Protein AF-A0A550GMW6-F1 (afdb_monomer_lite)

Structure (mmCIF, N/CA/C/O backbone):
data_AF-A0A550GMW6-F1
#
_entry.id   AF-A0A550GMW6-F1
#
loop_
_atom_s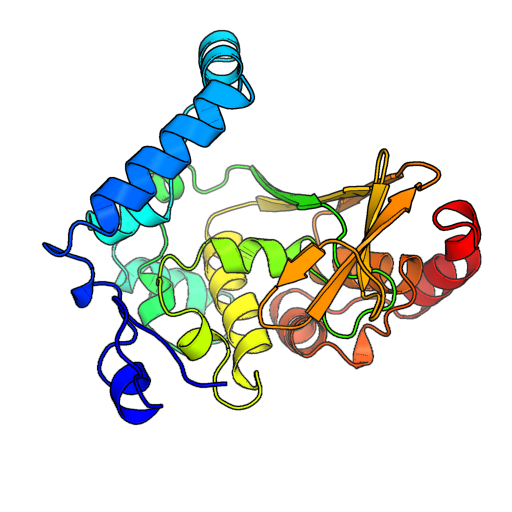ite.group_PDB
_atom_site.id
_atom_site.type_symbol
_atom_site.label_atom_id
_atom_site.label_alt_id
_atom_site.label_comp_id
_atom_site.label_asym_id
_atom_site.label_entity_id
_atom_site.label_seq_id
_atom_site.pdbx_PDB_ins_code
_atom_site.Cartn_x
_atom_site.Cartn_y
_atom_site.Cartn_z
_atom_site.occupancy
_atom_site.B_iso_or_equiv
_atom_site.auth_seq_id
_atom_site.auth_comp_id
_atom_site.auth_asym_id
_atom_site.auth_atom_id
_atom_site.pdbx_PDB_model_num
ATOM 1 N N . MET A 1 1 ? 17.578 16.381 5.958 1.00 51.06 1 MET A N 1
ATOM 2 C CA . MET A 1 1 ? 16.301 17.116 5.852 1.00 51.06 1 MET A CA 1
ATOM 3 C C . MET A 1 1 ? 15.676 17.116 7.238 1.00 51.06 1 MET A C 1
ATOM 5 O O . MET A 1 1 ? 15.667 16.054 7.843 1.00 51.06 1 MET A O 1
ATOM 9 N N . SER A 1 2 ? 15.279 18.266 7.789 1.00 58.34 2 SER A N 1
ATOM 10 C CA . SER A 1 2 ? 14.575 18.310 9.080 1.00 58.34 2 SER A CA 1
ATOM 11 C C . SER A 1 2 ? 13.132 17.843 8.890 1.00 58.34 2 SER A C 1
ATOM 13 O O . SER A 1 2 ? 12.496 18.225 7.907 1.00 58.34 2 SER A O 1
ATOM 15 N N . LEU A 1 3 ? 12.628 17.006 9.798 1.00 65.06 3 LEU A N 1
ATOM 16 C CA . LEU A 1 3 ? 11.207 16.662 9.848 1.00 65.06 3 LEU A CA 1
ATOM 17 C C . LEU A 1 3 ? 10.444 17.898 10.320 1.00 65.06 3 LEU A C 1
ATOM 19 O O . LEU A 1 3 ? 10.890 18.561 11.251 1.00 65.06 3 LEU A O 1
ATOM 23 N N . MET A 1 4 ? 9.337 18.228 9.662 1.00 69.31 4 MET A N 1
ATOM 24 C CA . MET A 1 4 ? 8.524 19.395 10.002 1.00 69.31 4 MET A CA 1
ATOM 25 C C . MET A 1 4 ? 7.124 18.930 10.389 1.00 69.31 4 MET A C 1
ATOM 27 O O . MET A 1 4 ? 6.504 18.191 9.625 1.00 69.31 4 MET A O 1
ATOM 31 N N . VAL A 1 5 ? 6.615 19.381 11.532 1.00 69.12 5 VAL A N 1
ATOM 32 C CA . VAL A 1 5 ? 5.235 19.138 11.978 1.00 69.12 5 VAL A CA 1
ATOM 33 C C . VAL A 1 5 ? 4.637 20.471 12.399 1.00 69.12 5 VAL A C 1
ATOM 35 O O . VAL A 1 5 ? 5.241 21.193 13.182 1.00 69.12 5 VAL A O 1
ATOM 38 N N . ALA A 1 6 ? 3.492 20.839 11.813 1.00 67.94 6 ALA A N 1
ATOM 39 C CA . ALA A 1 6 ? 2.829 22.129 12.046 1.00 67.94 6 ALA A CA 1
ATOM 40 C C . ALA A 1 6 ? 3.745 23.369 11.881 1.00 67.94 6 ALA A C 1
ATOM 42 O O . ALA A 1 6 ? 3.549 24.395 12.522 1.00 67.94 6 ALA A O 1
ATOM 43 N N . GLY A 1 7 ? 4.751 23.287 11.002 1.00 71.12 7 GLY A N 1
ATOM 44 C CA . GLY A 1 7 ? 5.708 24.376 10.765 1.00 71.12 7 GLY A CA 1
ATOM 45 C C . GLY A 1 7 ? 6.912 24.398 11.713 1.00 71.12 7 GLY A C 1
ATOM 46 O O . GLY A 1 7 ? 7.802 25.225 11.526 1.00 71.12 7 GLY A O 1
ATOM 47 N N . GLU A 1 8 ? 7.001 23.463 12.660 1.00 76.00 8 GLU A N 1
ATOM 48 C CA . GLU A 1 8 ? 8.126 23.331 13.586 1.00 76.00 8 GLU A CA 1
ATOM 49 C C . GLU A 1 8 ? 9.052 22.181 13.190 1.00 76.00 8 GLU A C 1
ATOM 51 O O . GLU A 1 8 ? 8.602 21.117 12.761 1.00 76.00 8 GLU A O 1
ATOM 56 N N . ALA A 1 9 ? 10.362 22.389 13.338 1.00 81.50 9 ALA A N 1
ATOM 57 C CA . ALA A 1 9 ? 11.346 21.338 13.116 1.00 81.50 9 ALA A CA 1
ATOM 58 C C . ALA A 1 9 ? 11.340 20.357 14.296 1.00 81.50 9 ALA A C 1
ATOM 60 O O . ALA A 1 9 ? 11.605 20.747 15.432 1.00 81.50 9 ALA A O 1
ATOM 61 N N . VAL A 1 10 ? 11.091 19.081 14.013 1.00 79.00 10 VAL A N 1
ATOM 62 C CA . VAL A 1 10 ? 11.088 17.994 14.997 1.00 79.00 10 VAL A CA 1
ATOM 63 C C . VAL A 1 10 ? 12.235 17.020 14.736 1.00 79.00 10 VAL A C 1
ATOM 65 O O . VAL A 1 10 ? 12.737 16.893 13.614 1.00 79.00 10 VAL A O 1
ATOM 68 N N . ASP A 1 11 ? 12.673 16.330 15.787 1.00 81.50 11 ASP A N 1
ATOM 69 C CA . ASP A 1 11 ? 13.697 15.293 15.703 1.00 81.50 11 ASP A CA 1
ATOM 70 C C . ASP A 1 11 ? 13.090 13.881 15.751 1.00 81.50 11 ASP A C 1
ATOM 72 O O . ASP A 1 11 ? 11.880 13.677 15.879 1.00 81.50 11 ASP A O 1
ATOM 76 N N . TRP A 1 12 ? 13.954 12.872 15.653 1.00 77.19 12 TRP A N 1
ATOM 77 C CA . TRP A 1 12 ? 13.519 11.480 15.685 1.00 77.19 12 TRP A CA 1
ATOM 78 C C . TRP A 1 12 ? 12.934 11.052 17.036 1.00 77.19 12 TRP A C 1
ATOM 80 O O . TRP A 1 12 ? 12.090 10.160 17.082 1.00 77.19 12 TRP A O 1
ATOM 90 N N . ARG A 1 13 ? 13.339 11.687 18.143 1.00 81.25 13 ARG A N 1
ATOM 91 C CA . ARG A 1 13 ? 12.778 11.389 19.469 1.00 81.25 13 ARG A CA 1
ATOM 92 C C . ARG A 1 13 ? 11.325 11.832 19.531 1.00 81.25 13 ARG A C 1
ATOM 94 O O . ARG A 1 13 ? 10.492 11.084 20.036 1.00 81.25 13 ARG A O 1
ATOM 101 N N . TRP A 1 14 ? 11.021 13.001 18.972 1.00 82.25 14 TRP A N 1
ATOM 102 C CA . TRP A 1 14 ? 9.655 13.493 18.863 1.00 82.25 14 TRP A CA 1
ATOM 103 C C . TRP A 1 14 ? 8.790 12.563 18.004 1.00 82.25 14 TRP A C 1
ATOM 105 O O . TRP A 1 14 ? 7.703 12.193 18.442 1.00 82.25 14 TRP A O 1
ATOM 115 N N . VAL A 1 15 ? 9.289 12.114 16.842 1.00 76.19 15 VAL A N 1
ATOM 116 C CA . VAL A 1 15 ? 8.564 11.164 15.970 1.00 76.19 15 VAL A CA 1
ATOM 117 C C . VAL A 1 15 ? 8.263 9.860 16.702 1.00 76.19 15 VAL A C 1
ATOM 119 O O . VAL A 1 15 ? 7.142 9.373 16.641 1.00 76.19 15 VAL A O 1
ATOM 122 N N . MET A 1 16 ? 9.230 9.307 17.436 1.00 76.12 16 MET A N 1
ATOM 123 C CA . MET A 1 16 ? 9.012 8.085 18.214 1.00 76.12 16 MET A CA 1
ATOM 124 C C . MET A 1 16 ? 7.939 8.274 19.296 1.00 76.12 16 MET A C 1
ATOM 126 O O . MET A 1 16 ? 7.109 7.386 19.492 1.00 76.12 16 MET A O 1
ATOM 130 N N . ALA A 1 17 ? 7.929 9.432 19.962 1.00 78.06 17 ALA A N 1
ATOM 131 C CA . ALA A 1 17 ? 6.972 9.750 21.018 1.00 78.06 17 ALA A CA 1
ATOM 132 C C . ALA A 1 17 ? 5.557 10.083 20.503 1.00 78.06 17 ALA A C 1
ATOM 134 O O . ALA A 1 17 ? 4.603 9.904 21.250 1.00 78.06 17 ALA A O 1
ATOM 135 N N . ASN A 1 18 ? 5.413 10.537 19.252 1.00 76.81 18 ASN A N 1
ATOM 136 C CA . ASN A 1 18 ? 4.156 11.078 18.711 1.00 76.81 18 ASN A CA 1
ATOM 137 C C . ASN A 1 18 ? 3.756 10.450 17.367 1.00 76.81 18 ASN A C 1
ATOM 139 O O . ASN A 1 18 ? 3.126 11.109 16.551 1.00 76.81 18 ASN A O 1
ATOM 143 N N . HIS A 1 19 ? 4.144 9.202 17.101 1.00 75.44 19 HIS A N 1
ATOM 144 C CA . HIS A 1 19 ? 3.968 8.569 15.787 1.00 75.44 19 HIS A CA 1
ATOM 145 C C . HIS A 1 19 ? 2.507 8.399 15.340 1.00 75.44 19 HIS A C 1
ATOM 147 O O . HIS A 1 19 ? 2.246 8.351 14.138 1.00 75.44 19 HIS A O 1
ATOM 153 N N . ARG A 1 20 ? 1.574 8.346 16.294 1.00 80.31 20 ARG A N 1
ATOM 154 C CA . ARG A 1 20 ? 0.131 8.222 16.052 1.00 80.31 20 ARG A CA 1
ATOM 155 C C . ARG A 1 20 ? -0.504 9.552 15.658 1.00 80.31 20 ARG A C 1
ATOM 157 O O . ARG A 1 20 ? 0.117 10.602 15.763 1.00 80.31 20 ARG A O 1
ATOM 164 N N . TRP A 1 21 ? -1.758 9.519 15.223 1.00 78.56 21 TRP A N 1
ATOM 165 C CA . TRP A 1 21 ? -2.506 10.703 14.784 1.00 78.56 21 TRP A CA 1
ATOM 166 C C . TRP A 1 21 ? -3.118 11.532 15.918 1.00 78.56 21 TRP A C 1
ATOM 168 O O . TRP A 1 21 ? -3.717 12.561 15.628 1.00 78.56 21 TRP A O 1
ATOM 178 N N . ASP A 1 22 ? -2.984 11.131 17.188 1.00 79.50 22 ASP A N 1
ATOM 179 C CA . ASP A 1 22 ? -3.648 11.806 18.319 1.00 79.50 22 ASP A CA 1
ATOM 180 C C . ASP A 1 22 ? -3.313 13.309 18.393 1.00 79.50 22 ASP A C 1
ATOM 182 O O . ASP A 1 22 ? -4.147 14.126 18.768 1.00 79.50 22 ASP A O 1
ATOM 186 N N . TRP A 1 23 ? -2.108 13.705 17.968 1.00 76.06 23 TRP A N 1
ATOM 187 C CA . TRP A 1 23 ? -1.706 15.114 17.909 1.00 76.06 23 TRP A CA 1
ATOM 188 C C . TRP A 1 23 ? -2.436 15.920 16.827 1.00 76.06 23 TRP A C 1
ATOM 190 O O . TRP A 1 23 ? -2.440 17.145 16.893 1.00 76.06 23 TRP A O 1
ATOM 200 N N . ALA A 1 24 ? -3.018 15.271 15.816 1.00 76.56 24 ALA A N 1
ATOM 201 C CA . ALA A 1 24 ? -3.775 15.939 14.762 1.00 76.56 24 ALA A CA 1
ATOM 202 C C . ALA A 1 24 ? -5.170 16.367 15.251 1.00 76.56 24 ALA A C 1
ATOM 204 O O . ALA A 1 24 ? -5.750 17.311 14.701 1.00 76.56 24 ALA A O 1
ATOM 205 N N . GLU A 1 25 ? -5.692 15.731 16.305 1.00 71.56 25 GLU A N 1
ATOM 206 C CA . GLU A 1 25 ? -6.971 16.089 16.912 1.00 71.56 25 GLU A CA 1
ATOM 207 C C . GLU A 1 25 ? -6.907 17.515 17.493 1.00 71.56 25 GLU A C 1
ATOM 209 O O . GLU A 1 25 ? -6.002 17.874 18.243 1.00 71.56 25 GLU A O 1
ATOM 214 N N . GLY A 1 26 ? -7.847 18.378 17.095 1.00 70.62 26 GLY A N 1
ATOM 215 C CA . GLY A 1 26 ? -7.918 19.766 17.574 1.00 70.62 26 GLY A CA 1
ATOM 216 C C . GLY A 1 26 ? -6.924 20.756 16.945 1.00 70.62 26 GLY A C 1
ATOM 217 O O . GLY A 1 26 ? -6.963 21.935 17.288 1.00 70.62 26 GLY A O 1
ATOM 218 N N . THR A 1 27 ? -6.076 20.331 16.000 1.00 76.31 27 THR A N 1
ATOM 219 C CA . THR A 1 27 ? -5.118 21.225 15.301 1.00 76.31 27 THR A CA 1
ATOM 220 C C . THR A 1 27 ? -5.635 21.781 13.971 1.00 76.31 27 THR A C 1
ATOM 222 O O . THR A 1 27 ? -4.952 22.569 13.320 1.00 76.31 27 THR A O 1
ATOM 225 N N . GLY A 1 28 ? -6.825 21.352 13.535 1.00 82.19 28 GLY A N 1
ATOM 226 C CA . GLY A 1 28 ? -7.388 21.669 12.217 1.00 82.19 28 GLY A CA 1
ATOM 227 C C . GLY A 1 28 ? -6.799 20.848 11.062 1.00 82.19 28 GLY A C 1
ATOM 228 O O . GLY A 1 28 ? -7.328 20.901 9.955 1.00 82.19 28 GLY A O 1
ATOM 229 N N . ALA A 1 29 ? -5.753 20.041 11.298 1.00 80.56 29 ALA A N 1
ATOM 230 C CA . ALA A 1 29 ? -5.155 19.201 10.255 1.00 80.56 29 ALA A CA 1
ATOM 231 C C . ALA A 1 29 ? -6.149 18.162 9.709 1.00 80.56 29 ALA A C 1
ATOM 233 O O . ALA A 1 29 ? -6.156 17.875 8.515 1.00 80.56 29 ALA A O 1
ATOM 234 N N . TRP A 1 30 ? -7.017 17.632 10.575 1.00 86.38 30 TRP A N 1
ATOM 235 C CA . TRP A 1 30 ? -8.065 16.697 10.172 1.00 86.38 30 TRP A CA 1
ATOM 236 C C . TRP A 1 30 ? -9.095 17.353 9.237 1.00 86.38 30 TRP A C 1
ATOM 238 O O . TRP A 1 30 ? -9.407 16.808 8.178 1.00 86.38 30 TRP A O 1
ATOM 248 N N . ASP A 1 31 ? -9.564 18.559 9.562 1.00 88.06 31 ASP A N 1
ATOM 249 C CA . ASP A 1 31 ? -10.505 19.291 8.704 1.00 88.06 31 ASP A CA 1
ATOM 250 C C . ASP A 1 31 ? -9.878 19.657 7.355 1.00 88.06 31 ASP A C 1
ATOM 252 O O . ASP A 1 31 ? -10.534 19.581 6.316 1.00 88.06 31 ASP A O 1
ATOM 256 N N . GLU A 1 32 ? -8.585 19.983 7.346 1.00 87.62 32 GLU A N 1
ATOM 257 C CA . GLU A 1 32 ? -7.836 20.220 6.115 1.00 87.62 32 GLU A CA 1
ATOM 258 C C . GLU A 1 32 ? -7.750 18.961 5.238 1.00 87.62 32 GLU A C 1
ATOM 260 O O . GLU A 1 32 ? -7.958 19.057 4.029 1.00 87.62 32 GLU A O 1
ATOM 265 N N . ILE A 1 33 ? -7.520 17.778 5.822 1.00 86.00 33 ILE A N 1
ATOM 266 C CA . ILE A 1 33 ? -7.537 16.502 5.085 1.00 86.00 33 ILE A CA 1
ATOM 267 C C . ILE A 1 33 ? -8.914 16.262 4.460 1.00 86.00 33 ILE A C 1
ATOM 269 O O . ILE A 1 33 ? -8.993 15.975 3.268 1.00 86.00 33 ILE A O 1
ATOM 273 N N . ARG A 1 34 ? -10.004 16.446 5.218 1.00 90.69 34 ARG A N 1
ATOM 274 C CA . ARG A 1 34 ? -11.377 16.295 4.697 1.00 90.69 34 ARG A CA 1
ATOM 275 C C . ARG A 1 34 ? -11.660 17.256 3.546 1.00 90.69 34 ARG A C 1
ATOM 277 O O . ARG A 1 34 ? -12.265 16.870 2.546 1.00 90.69 34 ARG A O 1
ATOM 284 N N . ARG A 1 35 ? -11.203 18.504 3.671 1.00 93.75 35 ARG A N 1
ATOM 285 C CA . ARG A 1 35 ? -11.354 19.532 2.636 1.00 93.75 35 ARG A CA 1
ATOM 286 C C . ARG A 1 35 ? -10.575 19.177 1.370 1.00 93.75 35 ARG A C 1
ATOM 288 O O . ARG A 1 35 ? -11.104 19.359 0.278 1.00 93.75 35 ARG A O 1
ATOM 295 N N . GLN A 1 36 ? -9.345 18.681 1.503 1.00 92.25 36 GLN A N 1
ATOM 296 C CA . GLN A 1 36 ? -8.532 18.236 0.367 1.00 92.25 36 GLN A CA 1
ATOM 297 C C . GLN A 1 36 ? -9.139 17.017 -0.329 1.00 92.25 36 GLN A C 1
ATOM 299 O O . GLN A 1 36 ? -9.163 16.986 -1.557 1.00 92.25 36 GLN A O 1
ATOM 304 N N . ASP A 1 37 ? -9.656 16.055 0.438 1.00 93.31 37 ASP A N 1
ATOM 305 C CA . ASP A 1 37 ? -10.300 14.856 -0.101 1.00 93.31 37 ASP A CA 1
ATOM 306 C C . ASP A 1 37 ? -11.574 15.220 -0.874 1.00 93.31 37 ASP A C 1
ATOM 308 O O . ASP A 1 37 ? -11.713 14.871 -2.044 1.00 93.31 37 ASP A O 1
ATOM 312 N N . SER A 1 38 ? -12.442 16.046 -0.275 1.00 95.19 38 SER A N 1
ATOM 313 C CA . SER A 1 38 ? -13.667 16.538 -0.928 1.00 95.19 38 SER A CA 1
ATOM 314 C C . SER A 1 38 ? -13.343 17.320 -2.201 1.00 95.19 38 SER A C 1
ATOM 316 O O . SER A 1 38 ? -13.887 17.034 -3.264 1.00 95.19 38 SER A O 1
ATOM 318 N N . TRP A 1 39 ? -12.381 18.249 -2.125 1.00 97.19 39 TRP A N 1
ATOM 319 C CA . TRP A 1 39 ? -11.927 19.009 -3.289 1.00 97.19 39 TRP A CA 1
ATOM 320 C C . TRP A 1 39 ? -11.425 18.096 -4.412 1.00 97.19 39 TRP A C 1
ATOM 322 O O . TRP A 1 39 ? -11.741 18.345 -5.575 1.00 97.19 39 TRP A O 1
ATOM 332 N N . PHE A 1 40 ? -10.650 17.056 -4.093 1.00 95.88 40 PHE A N 1
ATOM 333 C CA . PHE A 1 40 ? -10.141 16.117 -5.089 1.00 95.88 40 PHE A CA 1
ATOM 334 C C . PHE A 1 40 ? -11.286 15.336 -5.744 1.00 95.88 40 PHE A C 1
ATOM 336 O O . PHE A 1 40 ? -11.381 15.305 -6.971 1.00 95.88 40 PHE A O 1
ATOM 343 N N . LEU A 1 41 ? -12.179 14.746 -4.950 1.00 96.31 41 LEU A N 1
ATOM 344 C CA . LEU A 1 41 ? -13.291 13.952 -5.473 1.00 96.31 41 LEU A CA 1
ATOM 345 C C . LEU A 1 41 ? -14.221 14.784 -6.366 1.00 96.31 41 LEU A C 1
ATOM 347 O O . LEU A 1 41 ? -14.565 14.343 -7.462 1.00 96.31 41 LEU A O 1
ATOM 351 N N . GLU A 1 42 ? -14.550 16.007 -5.951 1.00 96.56 42 GLU A N 1
ATOM 352 C CA . GLU A 1 42 ? -15.387 16.931 -6.721 1.00 96.56 42 GLU A CA 1
ATOM 353 C C . GLU A 1 42 ? -14.684 17.415 -7.996 1.00 96.56 42 GLU A C 1
ATOM 355 O O . GLU A 1 42 ? -15.241 17.338 -9.089 1.00 96.56 42 GLU A O 1
ATOM 360 N N . THR A 1 43 ? -13.434 17.877 -7.890 1.00 97.75 43 THR A N 1
ATOM 361 C CA . THR A 1 43 ? -12.703 18.482 -9.021 1.00 97.75 43 THR A CA 1
ATOM 362 C C . THR A 1 43 ? -12.480 17.493 -10.162 1.00 97.75 43 THR A C 1
ATOM 364 O O . THR A 1 43 ? -12.477 17.888 -11.329 1.00 97.75 43 THR A O 1
ATOM 367 N N . TYR A 1 44 ? -12.276 16.215 -9.838 1.00 95.75 44 TYR A N 1
ATOM 368 C CA . TYR A 1 44 ? -12.015 15.168 -10.825 1.00 95.75 44 TYR A CA 1
ATOM 369 C C . TYR A 1 44 ? -13.262 14.339 -11.183 1.00 95.75 44 TYR A C 1
ATOM 371 O O . TYR A 1 44 ? -13.137 13.381 -11.945 1.00 95.75 44 TYR A O 1
ATOM 379 N N . GLY A 1 45 ? -14.451 14.715 -10.690 1.00 96.62 45 GLY A N 1
ATOM 380 C CA . GLY A 1 45 ? -15.731 14.091 -11.051 1.00 96.62 45 GLY A CA 1
ATOM 381 C C . GLY A 1 45 ? -15.980 12.714 -10.428 1.00 96.62 45 GLY A C 1
ATOM 382 O O . GLY A 1 45 ? -16.828 11.968 -10.910 1.00 96.62 45 GLY A O 1
ATOM 383 N N . PHE A 1 46 ? -15.247 12.349 -9.372 1.00 96.69 46 PHE A N 1
ATOM 384 C CA . PHE A 1 46 ? -15.469 11.086 -8.665 1.00 96.69 46 PHE A CA 1
ATOM 385 C C . PHE A 1 46 ? -16.786 11.089 -7.894 1.00 96.69 46 PHE A C 1
ATOM 387 O O . PHE A 1 46 ? -17.438 10.055 -7.847 1.00 96.69 46 PHE A O 1
ATOM 394 N N . THR A 1 47 ? -17.197 12.230 -7.331 1.00 95.81 47 THR A N 1
ATOM 395 C CA . THR A 1 47 ? -18.472 12.341 -6.605 1.00 95.81 47 THR A CA 1
ATOM 396 C C . THR A 1 47 ? -19.657 11.978 -7.502 1.00 95.81 47 THR A C 1
ATOM 398 O O . THR A 1 47 ? -20.436 11.098 -7.144 1.00 95.81 47 THR A O 1
ATOM 401 N N . ASP A 1 48 ? -19.731 12.574 -8.697 1.00 97.25 48 ASP A N 1
ATOM 402 C CA . ASP A 1 48 ? -20.791 12.295 -9.675 1.00 97.25 48 ASP A CA 1
ATOM 403 C C . ASP A 1 48 ? -20.760 10.826 -10.126 1.00 97.25 48 ASP A C 1
ATOM 405 O O . ASP A 1 48 ? -21.794 10.166 -10.198 1.00 97.25 48 ASP A O 1
ATOM 409 N N . LEU A 1 49 ? -19.559 10.289 -10.381 1.00 97.44 49 LEU A N 1
ATOM 410 C CA . LEU A 1 49 ? -19.374 8.894 -10.779 1.00 97.44 49 LEU A CA 1
ATOM 411 C C . LEU A 1 49 ? -19.833 7.919 -9.688 1.00 97.44 49 LEU A C 1
ATOM 413 O O . LEU A 1 49 ? -20.422 6.883 -9.992 1.00 97.44 49 LEU A O 1
ATOM 417 N N . PHE A 1 50 ? -19.530 8.217 -8.424 1.00 97.06 50 PHE A N 1
ATOM 418 C CA . PHE A 1 50 ? -19.929 7.373 -7.305 1.00 97.06 50 PHE A CA 1
ATOM 419 C C . PHE A 1 50 ? -21.442 7.394 -7.103 1.00 97.06 50 PHE A C 1
ATOM 421 O O . PHE A 1 50 ? -22.022 6.336 -6.877 1.00 97.06 50 PHE A O 1
ATOM 428 N N . GLU A 1 51 ? -22.087 8.554 -7.250 1.00 96.62 51 GLU A N 1
ATOM 429 C CA . GLU A 1 51 ? -23.548 8.661 -7.211 1.00 96.62 51 GLU A CA 1
ATOM 430 C C . GLU A 1 51 ? -24.202 7.894 -8.372 1.00 96.62 51 GLU A C 1
ATOM 432 O O . GLU A 1 51 ? -25.124 7.111 -8.149 1.00 96.62 51 GLU A O 1
ATOM 437 N N . GLU A 1 52 ? -23.696 8.052 -9.600 1.00 98.00 52 GLU A N 1
ATOM 438 C CA . GLU A 1 52 ? -24.218 7.364 -10.789 1.00 98.00 52 GLU A CA 1
ATOM 439 C C . GLU A 1 52 ? -24.127 5.834 -10.668 1.00 98.00 52 GLU A C 1
ATOM 441 O O . GLU A 1 52 ? -25.029 5.116 -11.107 1.00 98.00 52 GLU A O 1
ATOM 446 N N . LEU A 1 53 ? -23.038 5.332 -10.079 1.00 97.69 53 LEU A N 1
ATOM 447 C CA . LEU A 1 53 ? -22.740 3.902 -9.988 1.00 97.69 53 LEU A CA 1
ATOM 448 C C . LEU A 1 53 ? -23.121 3.263 -8.644 1.00 97.69 53 LEU A C 1
ATOM 450 O O . LEU A 1 53 ? -22.801 2.090 -8.444 1.00 97.69 53 LEU A O 1
ATOM 454 N N . ASP A 1 54 ? -23.787 3.998 -7.747 1.00 97.12 54 ASP A N 1
ATOM 455 C CA . ASP A 1 54 ? -24.137 3.547 -6.388 1.00 97.12 54 ASP A CA 1
ATOM 456 C C . ASP A 1 54 ? -22.912 3.005 -5.618 1.00 97.12 54 ASP A C 1
ATOM 458 O O . ASP A 1 54 ? -22.912 1.915 -5.041 1.00 97.12 54 ASP A O 1
ATOM 462 N N . VAL A 1 55 ? -21.808 3.758 -5.670 1.00 96.69 55 VAL A N 1
ATOM 463 C CA . VAL A 1 55 ? -20.538 3.420 -5.016 1.00 96.69 55 VAL A CA 1
ATOM 464 C C . VAL A 1 55 ? -20.433 4.138 -3.677 1.00 96.69 55 VAL A C 1
ATOM 466 O O . VAL A 1 55 ? -20.454 5.363 -3.591 1.00 96.69 55 VAL A O 1
ATOM 469 N N . GLU A 1 56 ? -20.216 3.363 -2.618 1.00 96.00 56 GLU A N 1
ATOM 470 C CA . GLU A 1 56 ? -19.860 3.893 -1.304 1.00 96.00 56 GLU A CA 1
ATOM 471 C C . GLU A 1 56 ? -18.358 4.216 -1.250 1.00 96.00 56 GLU A C 1
ATOM 473 O O . GLU A 1 56 ? -17.509 3.329 -1.384 1.00 96.00 56 GLU A O 1
ATOM 478 N N . TYR A 1 57 ? -18.019 5.487 -1.024 1.00 95.56 57 TYR A N 1
ATOM 479 C CA . TYR A 1 57 ? -16.642 5.912 -0.778 1.00 95.56 57 TYR A CA 1
ATOM 480 C C . TYR A 1 57 ? -16.292 5.806 0.710 1.00 95.56 57 TYR A C 1
ATOM 482 O O . TYR A 1 57 ? -16.984 6.359 1.563 1.00 95.56 57 TYR A O 1
ATOM 490 N N . ILE A 1 58 ? -15.181 5.131 1.018 1.00 95.50 58 ILE A N 1
ATOM 491 C CA . ILE A 1 58 ? -14.674 4.966 2.384 1.00 95.50 58 ILE A CA 1
ATOM 492 C C . ILE A 1 58 ? -13.253 5.519 2.453 1.00 95.50 58 ILE A C 1
ATOM 494 O O . ILE A 1 58 ? -12.330 4.975 1.844 1.00 95.50 58 ILE A O 1
ATOM 498 N N . ASN A 1 59 ? -13.062 6.558 3.262 1.00 95.06 59 ASN A N 1
ATOM 499 C CA . ASN A 1 59 ? -11.741 7.069 3.597 1.00 95.06 59 ASN A CA 1
ATOM 500 C C . ASN A 1 59 ? -11.215 6.352 4.855 1.00 95.06 59 ASN A C 1
ATOM 502 O O . ASN A 1 59 ? -11.706 6.568 5.962 1.00 95.06 59 ASN A O 1
ATOM 506 N N . VAL A 1 60 ? -10.205 5.491 4.696 1.00 95.69 60 VAL A N 1
ATOM 507 C CA . VAL A 1 60 ? -9.642 4.691 5.805 1.00 95.69 60 VAL A CA 1
ATOM 508 C C . VAL A 1 60 ? -9.075 5.568 6.924 1.00 95.69 60 VAL A C 1
ATOM 510 O O . VAL A 1 60 ? -9.240 5.237 8.096 1.00 95.69 60 VAL A O 1
ATOM 513 N N . THR A 1 61 ? -8.454 6.699 6.584 1.00 93.06 61 THR A N 1
ATOM 514 C CA . THR A 1 61 ? -7.939 7.657 7.570 1.00 93.06 61 THR A CA 1
ATOM 515 C C . THR A 1 61 ? -9.065 8.198 8.439 1.00 93.06 61 THR A C 1
ATOM 517 O O . THR A 1 61 ? -8.967 8.159 9.661 1.00 93.06 61 THR A O 1
ATOM 520 N N . GLU A 1 62 ? -10.168 8.622 7.823 1.00 92.75 62 GLU A N 1
ATOM 521 C CA . GLU A 1 62 ? -11.348 9.133 8.526 1.00 92.75 62 GLU A CA 1
ATOM 522 C C . GLU A 1 62 ? -11.975 8.085 9.457 1.00 92.75 62 GLU A C 1
ATOM 524 O O . GLU A 1 62 ? -12.304 8.393 10.607 1.00 92.75 62 GLU A O 1
ATOM 529 N N . GLU A 1 63 ? -12.115 6.844 8.984 1.00 95.88 63 GLU A N 1
ATOM 530 C CA . GLU A 1 63 ? -12.666 5.740 9.773 1.00 95.88 63 GLU A CA 1
ATOM 531 C C . GLU A 1 63 ? -11.791 5.419 10.989 1.00 95.88 63 GLU A C 1
ATOM 533 O O . GLU A 1 63 ? -12.295 5.309 12.111 1.00 95.88 63 GLU A O 1
ATOM 538 N N . VAL A 1 64 ? -10.474 5.318 10.792 1.00 94.44 64 VAL A N 1
ATOM 539 C CA . VAL A 1 64 ? -9.543 4.986 11.876 1.00 94.44 64 VAL A CA 1
ATOM 540 C C . VAL A 1 64 ? -9.427 6.129 12.878 1.00 94.44 64 VAL A C 1
ATOM 542 O O . VAL A 1 64 ? -9.525 5.891 14.084 1.00 94.44 64 VAL A O 1
ATOM 545 N N . TRP A 1 65 ? -9.298 7.374 12.415 1.00 92.38 65 TRP A N 1
ATOM 546 C CA . TRP A 1 65 ? -9.185 8.530 13.307 1.00 92.38 65 TRP A CA 1
ATOM 547 C C . TRP A 1 65 ? -10.469 8.749 14.113 1.00 92.38 65 TRP A C 1
ATOM 549 O O . TRP A 1 65 ? -10.414 9.122 15.285 1.00 92.38 65 TRP A O 1
ATOM 559 N N . SER A 1 66 ? -11.624 8.401 13.537 1.00 92.75 66 SER A N 1
ATOM 560 C CA . SER A 1 66 ? -12.918 8.389 14.226 1.00 92.75 66 SER A CA 1
ATOM 561 C C . SER A 1 66 ? -13.170 7.159 15.102 1.00 92.75 66 SER A C 1
ATOM 563 O O . SER A 1 66 ? -14.263 7.027 15.657 1.00 92.75 66 SER A O 1
ATOM 565 N N . LYS A 1 67 ? -12.202 6.243 15.230 1.00 94.50 67 LYS A N 1
ATOM 566 C CA . LYS A 1 67 ? -12.319 5.001 16.016 1.00 94.50 67 LYS A CA 1
ATOM 567 C C . LYS A 1 67 ? -13.457 4.084 15.533 1.0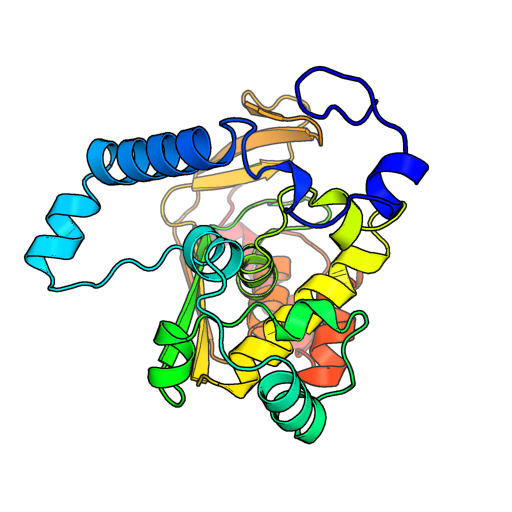0 94.50 67 LYS A C 1
ATOM 569 O O . LYS A 1 67 ? -14.009 3.313 16.316 1.00 94.50 67 LYS A O 1
ATOM 574 N N . ARG A 1 68 ? -13.809 4.150 14.243 1.00 97.44 68 ARG A N 1
ATOM 575 C CA . ARG A 1 68 ? -14.786 3.270 13.576 1.00 97.44 68 ARG A CA 1
ATOM 576 C C . ARG A 1 68 ? -14.086 2.052 12.972 1.00 97.44 68 ARG A C 1
ATOM 578 O O . ARG A 1 68 ? -14.115 1.811 11.766 1.00 97.44 68 ARG A O 1
ATOM 585 N N . THR A 1 69 ? -13.421 1.288 13.827 1.00 98.12 69 THR A N 1
ATOM 586 C CA . THR A 1 69 ? -12.582 0.156 13.424 1.00 98.12 69 THR A CA 1
ATOM 587 C C . THR A 1 69 ? -13.067 -1.151 14.033 1.00 98.12 69 THR A C 1
ATOM 589 O O . THR A 1 69 ? -13.723 -1.177 15.079 1.00 98.12 69 THR A O 1
ATOM 592 N N . ALA A 1 70 ? -12.747 -2.257 13.362 1.00 98.12 70 ALA A N 1
ATOM 593 C CA . ALA A 1 70 ? -12.942 -3.582 13.927 1.00 98.12 70 ALA A CA 1
ATOM 594 C C . ALA A 1 70 ? -12.092 -3.747 15.207 1.00 98.12 70 ALA A C 1
ATOM 596 O O . ALA A 1 70 ? -11.029 -3.128 15.313 1.00 98.12 70 ALA A O 1
ATOM 597 N N . PRO A 1 71 ? -12.514 -4.583 16.178 1.00 98.12 71 PRO A N 1
ATOM 598 C CA . PRO A 1 71 ? -11.758 -4.783 17.411 1.00 98.12 71 PRO A CA 1
ATOM 599 C C . PRO A 1 71 ? -10.323 -5.265 17.121 1.00 98.12 71 PRO A C 1
ATOM 601 O O . PRO A 1 71 ? -10.157 -6.360 16.574 1.00 98.12 71 PRO A O 1
ATOM 604 N N . PRO A 1 72 ? -9.269 -4.515 17.509 1.00 98.31 72 PRO A N 1
ATOM 605 C CA . PRO A 1 72 ? -7.895 -4.845 17.116 1.00 98.31 72 PRO A CA 1
ATOM 606 C C . PRO A 1 72 ? -7.435 -6.227 17.588 1.00 98.31 72 PRO A C 1
ATOM 608 O O . PRO A 1 72 ? -6.678 -6.902 16.899 1.00 98.31 72 PRO A O 1
ATOM 611 N N . GLN A 1 73 ? -7.922 -6.681 18.746 1.00 98.44 73 GLN A N 1
ATOM 612 C CA . GLN A 1 73 ? -7.576 -7.997 19.283 1.00 98.44 73 GLN A CA 1
ATOM 613 C C . GLN A 1 73 ? -8.149 -9.147 18.442 1.00 98.44 73 GLN A C 1
ATOM 615 O O . GLN A 1 73 ? -7.497 -10.185 18.293 1.00 98.44 73 GLN A O 1
ATOM 620 N N . ASP A 1 74 ? -9.336 -8.957 17.865 1.00 98.44 74 ASP A N 1
ATOM 621 C CA . ASP A 1 74 ? -9.955 -9.937 16.972 1.00 98.44 74 ASP A CA 1
ATOM 622 C C . ASP A 1 74 ? -9.205 -9.963 15.636 1.00 98.44 74 ASP A C 1
ATOM 624 O O . ASP A 1 74 ? -8.859 -11.038 15.141 1.00 98.44 74 ASP A O 1
ATOM 628 N N . VAL A 1 75 ? -8.868 -8.779 15.105 1.00 98.75 75 VAL A N 1
ATOM 629 C CA . VAL A 1 75 ? -8.059 -8.618 13.886 1.00 98.75 75 VAL A CA 1
ATOM 630 C C . VAL A 1 75 ? -6.692 -9.276 14.038 1.00 98.75 75 VAL A C 1
ATOM 632 O O . VAL A 1 75 ? -6.285 -10.044 13.165 1.00 98.75 75 VAL A O 1
ATOM 635 N N . LYS A 1 76 ? -6.012 -9.039 15.162 1.00 98.81 76 LYS A N 1
ATOM 636 C CA . LYS A 1 76 ? -4.740 -9.680 15.508 1.00 98.81 76 LYS A CA 1
ATOM 637 C C . LYS A 1 76 ? -4.870 -11.196 15.511 1.00 98.81 76 LYS A C 1
ATOM 639 O O . LYS A 1 76 ? -4.147 -11.878 14.792 1.00 98.81 76 LYS A O 1
ATOM 644 N N . THR A 1 77 ? -5.827 -11.712 16.279 1.00 98.69 77 THR A N 1
ATOM 645 C CA . THR A 1 77 ? -6.030 -13.157 16.448 1.00 98.69 77 THR A CA 1
ATOM 646 C C . THR A 1 77 ? -6.274 -13.851 15.110 1.00 98.69 77 THR A C 1
ATOM 648 O O . THR A 1 77 ? -5.686 -14.894 14.831 1.00 98.69 77 THR A O 1
ATOM 651 N N . GLU A 1 78 ? -7.122 -13.272 14.261 1.00 98.56 78 GLU A N 1
ATOM 652 C CA . GLU A 1 78 ? -7.477 -13.876 12.980 1.00 98.56 78 GLU A CA 1
ATOM 653 C C . GLU A 1 78 ? -6.369 -13.731 11.928 1.00 98.56 78 GLU A C 1
ATOM 655 O O . GLU A 1 78 ? -6.208 -14.635 11.106 1.00 98.56 78 GLU A O 1
ATOM 660 N N . THR A 1 79 ? -5.591 -12.643 11.964 1.00 98.75 79 THR A N 1
ATOM 661 C CA . THR A 1 79 ? -4.439 -12.425 11.071 1.00 98.75 79 THR A CA 1
ATOM 662 C C . THR A 1 79 ? -3.288 -13.370 11.417 1.00 98.75 79 THR A C 1
ATOM 664 O O . THR A 1 79 ? -2.773 -14.076 10.548 1.00 98.75 79 THR A O 1
ATOM 667 N N . GLU A 1 80 ? -2.928 -13.463 12.699 1.00 98.69 80 GLU A N 1
ATOM 668 C CA . GLU A 1 80 ? -1.819 -14.300 13.185 1.00 98.69 80 GLU A CA 1
ATOM 669 C C . GLU A 1 80 ? -2.122 -15.804 13.128 1.00 98.69 80 GLU A C 1
ATOM 671 O O . GLU A 1 80 ? -1.222 -16.635 13.219 1.00 98.69 80 GLU A O 1
ATOM 676 N N . ARG A 1 81 ? -3.387 -16.194 12.916 1.00 98.38 81 ARG A N 1
ATOM 677 C CA . ARG A 1 81 ? -3.741 -17.595 12.634 1.00 98.38 81 ARG A CA 1
ATOM 678 C C . ARG A 1 81 ? -3.205 -18.081 11.282 1.00 98.38 81 ARG A C 1
ATOM 680 O O . ARG A 1 81 ? -3.168 -19.285 11.037 1.00 98.38 81 ARG A O 1
ATOM 687 N N . ARG A 1 82 ? -2.878 -17.158 10.379 1.00 97.94 82 ARG A N 1
ATOM 688 C CA . ARG A 1 82 ? -2.572 -17.431 8.962 1.00 97.94 82 ARG A CA 1
ATOM 689 C C . ARG A 1 82 ? -1.168 -17.001 8.589 1.00 97.94 82 ARG A C 1
ATOM 691 O O . ARG A 1 82 ? -0.552 -17.639 7.746 1.00 97.94 82 ARG A O 1
ATOM 698 N N . TYR A 1 83 ? -0.716 -15.920 9.205 1.00 98.56 83 TYR A N 1
ATOM 699 C CA . TYR A 1 83 ? 0.534 -15.251 8.902 1.00 98.56 83 TYR A CA 1
ATOM 700 C C . TYR A 1 83 ? 1.356 -15.062 10.170 1.00 98.56 83 TYR A C 1
ATOM 702 O O . TYR A 1 83 ? 0.840 -15.189 11.284 1.00 98.56 83 TYR A O 1
ATOM 710 N N . SER A 1 84 ? 2.631 -14.717 10.017 1.00 98.38 84 SER A N 1
ATOM 711 C CA . SER A 1 84 ? 3.452 -14.348 11.167 1.00 98.38 84 SER A CA 1
ATOM 712 C C . SER A 1 84 ? 2.924 -13.083 11.874 1.00 98.38 84 SER A C 1
ATOM 714 O O . SER A 1 84 ? 2.297 -12.224 11.232 1.00 98.38 84 SER A O 1
ATOM 716 N N . PRO A 1 85 ? 3.199 -12.916 13.184 1.00 98.56 85 PRO A N 1
ATOM 717 C CA . PRO A 1 85 ? 2.902 -11.680 13.902 1.00 98.56 85 PRO A CA 1
ATOM 718 C C . PRO A 1 85 ? 3.443 -10.436 13.198 1.00 98.56 85 PRO A C 1
ATOM 720 O O . PRO A 1 85 ? 4.532 -10.448 12.621 1.00 98.56 85 PRO A O 1
ATOM 723 N N . ALA A 1 86 ? 2.673 -9.352 13.231 1.00 97.94 86 ALA A N 1
ATOM 724 C CA . ALA A 1 86 ? 3.118 -8.062 12.733 1.00 97.94 86 ALA A CA 1
ATOM 725 C C . ALA A 1 86 ? 4.270 -7.499 13.576 1.00 97.94 86 ALA A C 1
ATOM 727 O O . ALA A 1 86 ? 4.391 -7.763 14.772 1.00 97.94 86 ALA A O 1
ATOM 728 N N . SER A 1 87 ? 5.097 -6.662 12.955 1.00 94.94 87 SER A N 1
ATOM 729 C CA . SER A 1 87 ? 6.177 -5.944 13.640 1.00 94.94 87 SER A CA 1
ATOM 730 C C . SER A 1 87 ? 5.668 -4.891 14.634 1.00 94.94 87 SER A C 1
ATOM 732 O O . SER A 1 87 ? 6.409 -4.463 15.521 1.00 94.94 87 SER A O 1
ATOM 734 N N . SER A 1 88 ? 4.402 -4.482 14.504 1.00 94.00 88 SER A N 1
ATOM 735 C CA . SER A 1 88 ? 3.706 -3.576 15.414 1.00 94.00 88 SER A CA 1
ATOM 736 C C . SER A 1 88 ? 2.238 -3.967 15.563 1.00 94.00 88 SER A C 1
ATOM 738 O O . SER A 1 88 ? 1.537 -4.145 14.568 1.00 94.00 88 SER A O 1
ATOM 740 N N . ASP A 1 89 ? 1.763 -4.016 16.809 1.00 96.00 89 ASP A N 1
ATOM 741 C CA . ASP A 1 89 ? 0.360 -4.299 17.136 1.00 96.00 89 ASP A CA 1
ATOM 742 C C . ASP A 1 89 ? -0.611 -3.210 16.644 1.00 96.00 89 ASP A C 1
ATOM 744 O O . ASP A 1 89 ? -1.800 -3.484 16.477 1.00 96.00 89 ASP A O 1
ATOM 748 N N . ASP A 1 90 ? -0.123 -1.996 16.369 1.00 95.06 90 ASP A N 1
ATOM 749 C CA . ASP A 1 90 ? -0.954 -0.874 15.914 1.00 95.06 90 ASP A CA 1
ATOM 750 C C . ASP A 1 90 ? -1.634 -1.183 14.573 1.00 95.06 90 ASP A C 1
ATOM 752 O O . ASP A 1 90 ? -2.767 -0.759 14.343 1.00 95.06 90 ASP A O 1
ATOM 756 N N . ILE A 1 91 ? -0.995 -2.004 13.728 1.00 97.06 91 ILE A N 1
ATOM 757 C CA . ILE A 1 91 ? -1.507 -2.359 12.399 1.00 97.06 91 ILE A CA 1
ATOM 758 C C . ILE A 1 91 ? -2.880 -3.039 12.457 1.00 97.06 91 ILE A C 1
ATOM 760 O O . ILE A 1 91 ? -3.706 -2.875 11.559 1.00 97.06 91 ILE A O 1
ATOM 764 N N . TYR A 1 92 ? -3.150 -3.779 13.534 1.00 98.50 92 TYR A N 1
ATOM 765 C CA . TYR A 1 92 ? -4.407 -4.499 13.710 1.00 98.50 92 TYR A CA 1
ATOM 766 C C . TYR A 1 92 ? -5.583 -3.558 13.992 1.00 98.50 92 TYR A C 1
ATOM 768 O O . TYR A 1 92 ? -6.737 -3.959 13.865 1.00 98.50 92 TYR A O 1
ATOM 776 N N . GLY A 1 93 ? -5.310 -2.295 14.330 1.00 97.69 93 GLY A N 1
ATOM 777 C CA . GLY A 1 93 ? -6.318 -1.249 14.473 1.00 97.69 93 GLY A CA 1
ATOM 778 C C . GLY A 1 93 ? -6.720 -0.564 13.167 1.00 97.69 93 GLY A C 1
ATOM 779 O O . GLY A 1 93 ? -7.597 0.293 13.204 1.00 97.69 93 GLY A O 1
ATOM 780 N N . PHE A 1 94 ? -6.118 -0.908 12.022 1.00 97.94 94 PHE A N 1
ATOM 781 C CA . PHE A 1 94 ? -6.299 -0.177 10.754 1.00 97.94 94 PHE A CA 1
ATOM 782 C C . PHE A 1 94 ? -7.310 -0.801 9.789 1.00 97.94 94 PHE A C 1
ATOM 784 O O . PHE A 1 94 ? -7.310 -0.498 8.594 1.00 97.94 94 PHE A O 1
ATOM 791 N N . LEU A 1 95 ? -8.188 -1.669 10.296 1.00 98.50 95 LEU A N 1
ATOM 792 C CA . LEU A 1 95 ? -9.315 -2.201 9.540 1.00 98.50 95 LEU A CA 1
ATOM 793 C C . LEU A 1 95 ? -10.609 -1.472 9.942 1.00 98.50 95 LEU A C 1
ATOM 795 O O . LEU A 1 95 ? -11.123 -1.716 11.038 1.00 98.50 95 LEU A O 1
ATOM 799 N N . PRO A 1 96 ? -11.173 -0.608 9.078 1.00 98.62 96 PRO A N 1
ATOM 800 C CA . PRO A 1 96 ? -12.481 -0.004 9.305 1.00 98.62 96 PRO A CA 1
ATOM 801 C C . PRO A 1 96 ? -13.583 -1.042 9.531 1.00 98.62 96 PRO A C 1
ATOM 803 O O . PRO A 1 96 ? -13.616 -2.079 8.860 1.00 98.62 96 PRO A O 1
ATOM 806 N N . THR A 1 97 ? -14.539 -0.736 10.410 1.00 98.50 97 THR A N 1
ATOM 807 C CA . THR A 1 97 ? -15.695 -1.609 10.684 1.00 98.50 97 THR A CA 1
ATOM 808 C C . THR A 1 97 ? -16.472 -1.901 9.408 1.00 98.50 97 THR A C 1
ATOM 810 O O . THR A 1 97 ? -16.792 -3.056 9.131 1.00 98.50 97 THR A O 1
ATOM 813 N N . ARG A 1 98 ? -16.700 -0.869 8.585 1.00 98.06 98 ARG A N 1
ATOM 814 C CA . ARG A 1 98 ? -17.436 -0.998 7.326 1.00 98.06 98 ARG A CA 1
ATOM 815 C C . ARG A 1 98 ? -16.765 -1.964 6.348 1.00 98.06 98 ARG A C 1
ATOM 817 O O . ARG A 1 98 ? -17.436 -2.774 5.719 1.00 98.06 98 ARG A O 1
ATOM 824 N N . LEU A 1 99 ? -15.432 -1.946 6.271 1.00 98.06 99 LEU A N 1
ATOM 825 C CA . LEU A 1 99 ? -14.681 -2.901 5.454 1.00 98.06 99 LEU A CA 1
ATOM 826 C C . LEU A 1 99 ? -14.729 -4.312 6.058 1.00 98.06 99 LEU A C 1
ATOM 828 O O . LEU A 1 99 ? -14.940 -5.285 5.338 1.00 98.06 99 LEU A O 1
ATOM 832 N N . HIS A 1 100 ? -14.617 -4.446 7.379 1.00 98.31 100 HIS A N 1
ATOM 833 C CA . HIS A 1 100 ? -14.741 -5.739 8.059 1.00 98.31 100 HIS A CA 1
ATOM 834 C C . HIS A 1 100 ? -16.109 -6.426 7.829 1.00 98.31 100 HIS A C 1
ATOM 836 O O . HIS A 1 100 ? -16.197 -7.657 7.734 1.00 98.31 100 HIS A O 1
ATOM 842 N N . GLU A 1 101 ? -17.191 -5.658 7.688 1.00 98.12 101 GLU A N 1
ATOM 843 C CA . GLU A 1 101 ? -18.515 -6.182 7.317 1.00 98.12 101 GLU A CA 1
ATOM 844 C C . GLU A 1 101 ? -18.524 -6.838 5.930 1.00 98.12 101 GLU A C 1
ATOM 846 O O . GLU A 1 101 ? -19.233 -7.825 5.732 1.00 98.12 101 GLU A O 1
ATOM 851 N N . LEU A 1 102 ? -17.683 -6.356 5.010 1.00 97.88 102 LEU A N 1
ATOM 852 C CA . LEU A 1 102 ? -17.537 -6.853 3.639 1.00 97.88 102 LEU A CA 1
ATOM 853 C C . LEU A 1 102 ? -16.552 -8.026 3.510 1.00 97.88 102 LEU A C 1
ATOM 855 O O . LEU A 1 102 ? -16.233 -8.441 2.391 1.00 97.88 102 LEU A O 1
ATOM 859 N N . ARG A 1 103 ? -16.055 -8.577 4.624 1.00 98.12 103 ARG A N 1
ATOM 860 C CA . ARG A 1 103 ? -15.118 -9.712 4.616 1.00 98.12 103 ARG A CA 1
ATOM 861 C C . ARG A 1 103 ? -15.603 -10.864 3.725 1.00 98.12 103 ARG A C 1
ATOM 863 O O . ARG A 1 103 ? -16.780 -11.212 3.700 1.00 98.12 103 ARG A O 1
ATOM 870 N N . GLY A 1 104 ? -14.672 -11.480 3.007 1.00 97.75 104 GLY A N 1
ATOM 871 C CA . GLY A 1 104 ? -14.925 -12.504 1.992 1.00 97.75 104 GLY A CA 1
ATOM 872 C C . GLY A 1 104 ? -15.143 -11.947 0.583 1.00 97.75 104 GLY A C 1
ATOM 873 O O . GLY A 1 104 ? -15.042 -12.713 -0.378 1.00 97.75 104 GLY A O 1
ATOM 874 N N . SER A 1 105 ? -15.377 -10.638 0.446 1.00 98.25 105 SER A N 1
ATOM 875 C CA . SER A 1 105 ? -15.479 -9.962 -0.851 1.00 98.25 105 SER A CA 1
ATOM 876 C C . SER A 1 105 ? -14.127 -9.868 -1.562 1.00 98.25 105 SER A C 1
ATOM 878 O O . SER A 1 105 ? -13.060 -10.057 -0.965 1.00 98.25 105 SER A O 1
ATOM 880 N N . SER A 1 106 ? -14.177 -9.558 -2.857 1.00 98.25 106 SER A N 1
ATOM 881 C CA . SER A 1 106 ? -12.989 -9.186 -3.623 1.00 98.25 106 SER A CA 1
ATOM 882 C C . SER A 1 106 ? -12.496 -7.807 -3.193 1.00 98.25 106 SER A C 1
ATOM 884 O O . SER A 1 106 ? -13.286 -6.873 -3.086 1.00 98.25 106 SER A O 1
ATOM 886 N N . PHE A 1 107 ? -11.189 -7.676 -2.993 1.00 98.25 107 PHE A N 1
ATOM 887 C CA . PHE A 1 107 ? -10.523 -6.406 -2.725 1.00 98.25 107 PHE A CA 1
ATOM 888 C C . PHE A 1 107 ? -9.512 -6.146 -3.834 1.00 98.25 107 PHE A C 1
ATOM 890 O O . PHE A 1 107 ? -8.640 -6.977 -4.077 1.00 98.25 107 PHE A O 1
ATOM 897 N N . ILE A 1 108 ? -9.617 -5.006 -4.512 1.00 98.38 108 ILE A N 1
ATOM 898 C CA . ILE A 1 108 ? -8.710 -4.653 -5.606 1.00 98.38 108 ILE A CA 1
ATOM 899 C C . ILE A 1 108 ? -7.729 -3.595 -5.104 1.00 98.38 108 ILE A C 1
ATOM 901 O O . ILE A 1 108 ? -8.114 -2.455 -4.855 1.00 98.38 108 ILE A O 1
ATOM 905 N N . SER A 1 109 ? -6.449 -3.952 -4.999 1.00 98.19 109 SER A N 1
ATOM 906 C CA . SER A 1 109 ? -5.379 -2.966 -4.873 1.00 98.19 109 SER A CA 1
ATOM 907 C C . SER A 1 109 ? -5.108 -2.362 -6.247 1.00 98.19 109 SER A C 1
ATOM 909 O O . SER A 1 109 ? -4.329 -2.898 -7.040 1.00 98.19 109 SER A O 1
ATOM 911 N N . TYR A 1 110 ? -5.811 -1.271 -6.543 1.00 97.25 110 TYR A N 1
ATOM 912 C CA . TYR A 1 110 ? -5.656 -0.527 -7.786 1.00 97.25 110 TYR A CA 1
ATOM 913 C C . TYR A 1 110 ? -4.528 0.499 -7.657 1.00 97.25 110 TYR A C 1
ATOM 915 O O . TYR A 1 110 ? -4.619 1.450 -6.878 1.00 97.25 110 TYR A O 1
ATOM 923 N N . GLY A 1 111 ? -3.456 0.295 -8.419 1.00 93.81 111 GLY A N 1
ATOM 924 C CA . GLY A 1 111 ? -2.279 1.151 -8.442 1.00 93.81 111 GLY A CA 1
ATOM 925 C C . GLY A 1 111 ? -1.952 1.660 -9.842 1.00 93.81 111 GLY A C 1
ATOM 926 O O . GLY A 1 111 ? -2.297 1.061 -10.857 1.00 93.81 111 GLY A O 1
ATOM 927 N N . ARG A 1 112 ? -1.202 2.757 -9.886 1.00 94.56 112 ARG A N 1
ATOM 928 C CA . ARG A 1 112 ? -0.567 3.270 -11.102 1.00 94.56 112 ARG A CA 1
ATOM 929 C C . ARG A 1 112 ? 0.933 3.070 -10.998 1.00 94.56 112 ARG A C 1
ATOM 931 O O . ARG A 1 112 ? 1.493 3.340 -9.934 1.00 94.56 112 ARG A O 1
ATOM 938 N N . VAL A 1 113 ? 1.582 2.654 -12.083 1.00 94.62 113 VAL A N 1
ATOM 939 C CA . VAL A 1 113 ? 3.031 2.429 -12.104 1.00 94.62 113 VAL A CA 1
ATOM 940 C C . VAL A 1 113 ? 3.767 3.723 -11.770 1.00 94.62 113 VAL A C 1
ATOM 942 O O . VAL A 1 113 ? 3.700 4.724 -12.494 1.00 94.62 113 VAL A O 1
ATOM 945 N N . LYS A 1 114 ? 4.508 3.695 -10.660 1.00 92.44 114 LYS A N 1
ATOM 946 C CA . LYS A 1 114 ? 5.361 4.801 -10.220 1.00 92.44 114 LYS A CA 1
ATOM 947 C C . LYS A 1 114 ? 6.753 4.295 -9.875 1.00 92.44 114 LYS A C 1
ATOM 949 O O . LYS A 1 114 ? 6.891 3.363 -9.090 1.00 92.44 114 LYS A O 1
ATOM 954 N N . GLY A 1 115 ? 7.774 4.982 -10.376 1.00 89.50 115 GLY A N 1
ATOM 955 C CA . GLY A 1 115 ? 9.175 4.685 -10.083 1.00 89.50 115 GLY A CA 1
ATOM 956 C C . GLY A 1 115 ? 9.857 3.825 -11.142 1.00 89.50 115 GLY A C 1
ATOM 957 O O . GLY A 1 115 ? 10.672 2.982 -10.783 1.00 89.50 115 GLY A O 1
ATOM 958 N N . VAL A 1 116 ? 9.552 4.041 -12.426 1.00 90.88 116 VAL A N 1
ATOM 959 C CA . VAL A 1 116 ? 10.285 3.404 -13.535 1.00 90.88 116 VAL A CA 1
ATOM 960 C C . VAL A 1 116 ? 11.779 3.712 -13.404 1.00 90.88 116 VAL A C 1
ATOM 962 O O . VAL A 1 116 ? 12.149 4.876 -13.210 1.00 90.88 116 VAL A O 1
ATOM 965 N N . GLY A 1 117 ? 12.617 2.671 -13.449 1.00 85.69 117 GLY A N 1
ATOM 966 C CA . GLY A 1 117 ? 14.066 2.752 -13.224 1.00 85.69 117 GLY A CA 1
ATOM 967 C C . GLY A 1 117 ? 14.489 3.264 -11.838 1.00 85.69 117 GLY A C 1
ATOM 968 O O . GLY A 1 117 ? 15.636 3.668 -11.661 1.00 85.69 117 GLY A O 1
ATOM 969 N N . GLY A 1 118 ? 13.567 3.328 -10.872 1.00 86.06 118 GLY A N 1
ATOM 970 C CA . GLY A 1 118 ? 13.829 3.779 -9.506 1.00 86.06 118 GLY A CA 1
ATOM 971 C C . GLY A 1 118 ? 14.307 2.658 -8.578 1.00 86.06 118 GLY A C 1
ATOM 972 O O . GLY A 1 118 ? 14.418 1.507 -8.972 1.00 86.06 118 GLY A O 1
ATOM 973 N N . SER A 1 119 ? 14.561 2.990 -7.312 1.00 86.75 119 SER A N 1
ATOM 974 C CA . SER A 1 119 ? 15.015 2.023 -6.299 1.00 86.75 119 SER A CA 1
ATOM 975 C C . SER A 1 119 ? 13.892 1.394 -5.473 1.00 86.75 119 SER A C 1
ATOM 977 O O . SER A 1 119 ? 14.123 0.400 -4.801 1.00 86.75 119 SER A O 1
ATOM 979 N N . TYR A 1 120 ? 12.694 1.987 -5.468 1.00 89.50 120 TYR A N 1
ATOM 980 C CA . TYR A 1 120 ? 11.575 1.517 -4.646 1.00 89.50 120 TYR A CA 1
ATOM 981 C C . TYR A 1 120 ? 10.226 1.890 -5.295 1.00 89.50 120 TYR A C 1
ATOM 983 O O . TYR A 1 120 ? 9.587 2.882 -4.911 1.00 89.50 120 TYR A O 1
ATOM 991 N N . PRO A 1 121 ? 9.810 1.169 -6.354 1.00 92.88 121 PRO A N 1
ATOM 992 C CA . PRO A 1 121 ? 8.618 1.509 -7.121 1.00 92.88 121 PRO A CA 1
ATOM 993 C C . PRO A 1 121 ? 7.346 1.328 -6.286 1.00 92.88 121 PRO A C 1
ATOM 995 O O . PRO A 1 121 ? 7.300 0.523 -5.360 1.00 92.88 121 PRO A O 1
ATOM 998 N N . SER A 1 122 ? 6.300 2.095 -6.602 1.00 92.38 122 SER A N 1
ATOM 999 C CA . SER A 1 122 ? 4.967 1.907 -6.012 1.00 92.38 122 SER A CA 1
ATOM 1000 C C . SER A 1 122 ? 4.084 1.173 -7.008 1.00 92.38 122 SER A C 1
ATOM 1002 O O . SER A 1 122 ? 3.727 1.734 -8.044 1.00 92.38 122 SER A O 1
ATOM 1004 N N . LEU A 1 123 ? 3.799 -0.085 -6.680 1.00 96.25 123 LEU A N 1
ATOM 1005 C CA . LEU A 1 123 ? 3.037 -1.047 -7.474 1.00 96.25 123 LEU A CA 1
ATOM 1006 C C . LEU A 1 123 ? 1.845 -1.551 -6.639 1.00 96.25 123 LEU A C 1
ATOM 1008 O O . LEU A 1 123 ? 1.344 -0.798 -5.808 1.00 96.25 123 LEU A O 1
ATOM 1012 N N . THR A 1 124 ? 1.356 -2.773 -6.835 1.00 97.69 124 THR A N 1
ATOM 1013 C CA . THR A 1 124 ? 0.099 -3.245 -6.233 1.00 97.69 124 THR A CA 1
ATOM 1014 C C . THR A 1 124 ? 0.203 -3.559 -4.745 1.00 97.69 124 THR A C 1
ATOM 1016 O O . THR A 1 124 ? -0.652 -3.118 -3.976 1.00 97.69 124 THR A O 1
ATOM 1019 N N . MET A 1 125 ? 1.244 -4.257 -4.295 1.00 97.62 125 MET A N 1
ATOM 1020 C CA . MET A 1 125 ? 1.402 -4.600 -2.882 1.00 97.62 125 MET A CA 1
ATOM 1021 C C . MET A 1 125 ? 1.760 -3.359 -2.072 1.00 97.62 125 MET A C 1
ATOM 1023 O O . MET A 1 125 ? 1.117 -3.056 -1.068 1.00 97.62 125 MET A O 1
ATOM 1027 N N . LYS A 1 126 ? 2.723 -2.568 -2.562 1.00 95.88 126 LYS A N 1
ATOM 1028 C CA . LYS A 1 126 ? 3.103 -1.302 -1.921 1.00 95.88 126 LYS A CA 1
ATOM 1029 C C . LYS A 1 126 ? 1.946 -0.300 -1.855 1.00 95.88 126 LYS A C 1
ATOM 1031 O O . LYS A 1 126 ? 1.937 0.542 -0.963 1.00 95.88 126 LYS A O 1
ATOM 1036 N N . ASN A 1 127 ? 0.963 -0.371 -2.751 1.00 96.81 127 ASN A N 1
ATOM 1037 C CA . ASN A 1 127 ? -0.217 0.493 -2.690 1.00 96.81 127 ASN A CA 1
ATOM 1038 C C . ASN A 1 127 ? -1.044 0.271 -1.408 1.00 96.81 127 ASN A C 1
ATOM 1040 O O . ASN A 1 127 ? -1.572 1.237 -0.859 1.00 96.81 127 ASN A O 1
ATOM 1044 N N . LEU A 1 128 ? -1.056 -0.949 -0.851 1.00 97.56 128 LEU A N 1
ATOM 1045 C CA . LEU A 1 128 ? -1.713 -1.243 0.432 1.00 97.56 128 LEU A CA 1
ATOM 1046 C C . LEU A 1 128 ? -1.079 -0.496 1.612 1.00 97.56 128 LEU A C 1
ATOM 1048 O O . LEU A 1 128 ? -1.744 -0.258 2.614 1.00 97.56 128 LEU A O 1
ATOM 1052 N N . PHE A 1 129 ? 0.170 -0.035 1.484 1.00 96.50 129 PHE A N 1
ATOM 1053 C CA . PHE A 1 129 ? 0.804 0.841 2.472 1.00 96.50 129 PHE A CA 1
ATOM 1054 C C . PHE A 1 129 ? -0.002 2.126 2.709 1.00 96.50 129 PHE A C 1
ATOM 1056 O O . PHE A 1 129 ? 0.088 2.725 3.781 1.00 96.50 129 PHE A O 1
ATOM 1063 N N . GLY A 1 130 ? -0.791 2.572 1.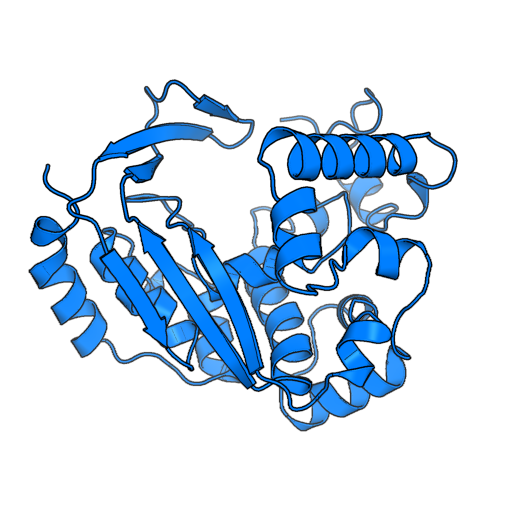725 1.00 95.12 130 GLY A N 1
ATOM 1064 C CA . GLY A 1 130 ? -1.701 3.711 1.857 1.00 95.12 130 GLY A CA 1
ATOM 1065 C C . GLY A 1 130 ? -2.832 3.498 2.869 1.00 95.12 130 GLY A C 1
ATOM 1066 O O . GLY A 1 130 ? -3.421 4.474 3.312 1.00 95.12 130 GLY A O 1
ATOM 1067 N N . LEU A 1 131 ? -3.093 2.255 3.285 1.00 97.12 131 LEU A N 1
ATOM 1068 C CA . LEU A 1 131 ? -4.123 1.903 4.271 1.00 97.12 131 LEU A CA 1
ATOM 1069 C C . LEU A 1 131 ? -3.645 2.075 5.721 1.00 97.12 131 LEU A C 1
ATOM 1071 O O . LEU A 1 131 ? -4.407 1.840 6.652 1.00 97.12 131 LEU A O 1
ATOM 1075 N N . ILE A 1 132 ? -2.392 2.495 5.915 1.00 96.56 132 ILE A N 1
ATOM 1076 C CA . ILE A 1 132 ? -1.869 2.946 7.205 1.00 96.56 132 ILE A CA 1
ATOM 1077 C C . ILE A 1 132 ? -2.210 4.439 7.356 1.00 96.56 132 ILE A C 1
ATOM 1079 O O . ILE A 1 132 ? -1.624 5.261 6.645 1.00 96.56 132 ILE A O 1
ATOM 1083 N N . PRO A 1 133 ? -3.129 4.811 8.258 1.00 93.69 133 PRO A N 1
ATOM 1084 C CA . PRO A 1 133 ? -3.710 6.153 8.311 1.00 93.69 133 PRO A CA 1
ATOM 1085 C C . PRO A 1 133 ? -2.847 7.159 9.081 1.00 93.69 133 PRO A C 1
ATOM 1087 O O . PRO A 1 133 ? -3.213 8.328 9.205 1.00 93.69 133 PRO A O 1
ATOM 1090 N N . ASP A 1 134 ? -1.714 6.719 9.630 1.00 90.50 134 ASP A N 1
ATOM 1091 C CA . ASP A 1 134 ? -0.845 7.580 10.417 1.00 90.50 134 ASP A CA 1
ATOM 1092 C C . ASP A 1 134 ? -0.231 8.687 9.546 1.00 90.50 134 ASP A C 1
ATOM 1094 O O . ASP A 1 134 ? 0.409 8.401 8.522 1.00 90.50 134 ASP A O 1
ATOM 1098 N N . PRO A 1 135 ? -0.337 9.958 9.973 1.00 81.56 135 PRO A N 1
ATOM 1099 C CA . PRO A 1 135 ? 0.187 11.085 9.207 1.00 81.56 135 PRO A CA 1
ATOM 1100 C C . PRO A 1 135 ? 1.724 11.088 9.170 1.00 81.56 135 PRO A C 1
ATOM 1102 O O . PRO A 1 135 ? 2.334 11.560 8.208 1.00 81.56 135 PRO A O 1
ATOM 1105 N N . LEU A 1 136 ? 2.382 10.522 10.188 1.00 84.94 136 LEU A N 1
ATOM 1106 C CA . LEU A 1 136 ? 3.841 10.448 10.289 1.00 84.94 136 LEU A CA 1
ATOM 1107 C C . LEU A 1 136 ? 4.389 9.176 9.641 1.00 84.94 136 LEU A C 1
ATOM 1109 O O . LEU A 1 136 ? 4.901 8.267 10.297 1.00 84.94 136 LEU A O 1
ATOM 1113 N N . ARG A 1 137 ? 4.358 9.157 8.307 1.00 85.94 137 ARG A N 1
ATOM 1114 C CA . ARG A 1 137 ? 4.845 8.036 7.484 1.00 85.94 137 ARG A CA 1
ATOM 1115 C C . ARG A 1 137 ? 6.273 7.611 7.817 1.00 85.94 137 ARG A C 1
ATOM 1117 O O . ARG A 1 137 ? 6.579 6.426 7.757 1.00 85.94 137 ARG A O 1
ATOM 1124 N N . SER A 1 138 ? 7.135 8.541 8.230 1.00 85.50 138 SER A N 1
ATOM 1125 C CA . SER A 1 138 ? 8.520 8.235 8.595 1.00 85.50 138 SER A CA 1
ATOM 1126 C C . SER A 1 138 ? 8.641 7.180 9.699 1.00 85.50 138 SER A C 1
ATOM 1128 O O . SER A 1 138 ? 9.584 6.398 9.666 1.00 85.50 138 SER A O 1
ATOM 1130 N N . TRP A 1 139 ? 7.695 7.085 10.638 1.00 90.12 139 TRP A N 1
ATOM 1131 C CA . TRP A 1 139 ? 7.738 6.030 11.657 1.00 90.12 139 TRP A CA 1
ATOM 1132 C C . TRP A 1 139 ? 7.598 4.626 11.045 1.00 90.12 139 TRP A C 1
ATOM 1134 O O . TRP A 1 139 ? 8.335 3.713 11.421 1.00 90.12 139 TRP A O 1
ATOM 1144 N N . TRP A 1 140 ? 6.709 4.477 10.058 1.00 92.88 140 TRP A N 1
ATOM 1145 C CA . TRP A 1 140 ? 6.464 3.220 9.337 1.00 92.88 140 TRP A CA 1
ATOM 1146 C C . TRP A 1 140 ? 7.594 2.877 8.367 1.00 92.88 140 TRP A C 1
ATOM 1148 O O . TRP A 1 140 ? 7.890 1.713 8.125 1.00 92.88 140 TRP A O 1
ATOM 1158 N N . HIS A 1 141 ? 8.285 3.891 7.856 1.00 92.06 141 HIS A N 1
ATOM 1159 C CA . HIS A 1 141 ? 9.536 3.696 7.131 1.00 92.06 141 HIS A CA 1
ATOM 1160 C C . HIS A 1 141 ? 10.666 3.241 8.069 1.00 92.06 141 HIS A C 1
ATOM 1162 O O . HIS A 1 141 ? 11.471 2.381 7.721 1.00 92.06 141 HIS A O 1
ATOM 1168 N N . GLY A 1 142 ? 10.718 3.790 9.284 1.00 90.56 142 GLY A N 1
ATOM 1169 C CA . GLY A 1 142 ? 11.827 3.595 10.209 1.00 90.56 142 GLY A CA 1
ATOM 1170 C C . GLY A 1 142 ? 13.116 4.299 9.751 1.00 90.56 142 GLY A C 1
ATOM 1171 O O . GLY A 1 142 ? 13.155 4.936 8.697 1.00 90.56 142 GLY A O 1
ATOM 1172 N N . PRO A 1 143 ? 14.192 4.221 10.554 1.00 85.81 143 PRO A N 1
ATOM 1173 C CA . PRO A 1 143 ? 15.488 4.780 10.176 1.00 85.81 143 PRO A CA 1
ATOM 1174 C C . PRO A 1 143 ? 16.018 4.124 8.897 1.00 85.81 143 PRO A C 1
ATOM 1176 O O . PRO A 1 143 ? 16.060 2.896 8.819 1.00 85.81 143 PRO A O 1
ATOM 1179 N N . ASP A 1 144 ? 16.441 4.940 7.930 1.00 84.81 144 ASP A N 1
ATOM 1180 C CA . ASP A 1 144 ? 16.947 4.501 6.619 1.00 84.81 144 ASP A CA 1
ATOM 1181 C C . ASP A 1 144 ? 15.988 3.546 5.876 1.00 84.81 144 ASP A C 1
ATOM 1183 O O . ASP A 1 144 ? 16.435 2.603 5.229 1.00 84.81 144 ASP A O 1
ATOM 1187 N N . ASP A 1 145 ? 14.673 3.747 6.025 1.00 89.75 145 ASP A N 1
ATOM 1188 C CA . ASP A 1 145 ? 13.607 2.926 5.426 1.00 89.75 145 ASP A CA 1
ATOM 1189 C C . ASP A 1 145 ? 13.614 1.434 5.835 1.00 89.75 145 ASP A C 1
ATOM 1191 O O . ASP A 1 145 ? 12.888 0.624 5.264 1.00 89.75 145 ASP A O 1
ATOM 1195 N N . LYS A 1 146 ? 14.366 1.048 6.878 1.00 92.12 146 LYS A N 1
ATOM 1196 C CA . LYS A 1 146 ? 14.545 -0.360 7.301 1.00 92.12 146 LYS A CA 1
ATOM 1197 C C . LYS A 1 146 ? 13.274 -1.081 7.767 1.00 92.12 146 LYS A C 1
ATOM 1199 O O . LYS A 1 146 ? 13.308 -2.293 7.955 1.00 92.12 146 LYS A O 1
ATOM 1204 N N . ARG A 1 147 ? 12.188 -0.354 8.036 1.00 94.56 147 ARG A N 1
ATOM 1205 C CA . ARG A 1 147 ? 10.878 -0.901 8.436 1.00 94.56 147 ARG A CA 1
ATOM 1206 C C . ARG A 1 147 ? 9.847 -0.809 7.309 1.00 94.56 147 ARG A C 1
ATOM 1208 O O . ARG A 1 147 ? 8.732 -1.303 7.458 1.00 94.56 147 ARG A O 1
ATOM 1215 N N . LEU A 1 148 ? 10.185 -0.181 6.184 1.00 95.31 148 LEU A N 1
ATOM 1216 C CA . LEU A 1 148 ? 9.225 0.052 5.113 1.00 95.31 148 LEU A CA 1
ATOM 1217 C C . LEU A 1 148 ? 8.665 -1.270 4.577 1.00 95.31 148 LEU A C 1
ATOM 1219 O O . LEU A 1 148 ? 7.443 -1.420 4.516 1.00 95.31 148 LEU A O 1
ATOM 1223 N N . GLY A 1 149 ? 9.525 -2.248 4.273 1.00 97.25 149 GLY A N 1
ATOM 1224 C CA . GLY A 1 149 ? 9.075 -3.539 3.765 1.00 97.25 149 GLY A CA 1
ATOM 1225 C C . GLY A 1 149 ? 8.202 -4.311 4.745 1.00 97.25 149 GLY A C 1
ATOM 1226 O O . GLY A 1 149 ? 7.137 -4.788 4.355 1.00 97.25 149 GLY A O 1
ATOM 1227 N N . SER A 1 150 ? 8.583 -4.372 6.026 1.00 97.94 150 SER A N 1
ATOM 1228 C CA . SER A 1 150 ? 7.764 -5.047 7.041 1.00 97.94 150 SER A CA 1
ATOM 1229 C C . SER A 1 150 ? 6.415 -4.355 7.226 1.00 97.94 150 SER A C 1
ATOM 1231 O O . SER A 1 150 ? 5.401 -5.030 7.310 1.00 97.94 150 SER A O 1
ATOM 1233 N N . SER A 1 151 ? 6.367 -3.021 7.193 1.00 98.12 151 SER A N 1
ATOM 1234 C CA . SER A 1 151 ? 5.110 -2.271 7.309 1.00 98.12 151 SER A CA 1
ATOM 1235 C C . SER A 1 151 ? 4.170 -2.498 6.121 1.00 98.12 151 SER A C 1
ATOM 1237 O O . SER A 1 151 ? 2.958 -2.589 6.309 1.00 98.12 151 SER A O 1
ATOM 1239 N N . ILE A 1 152 ? 4.712 -2.609 4.901 1.00 98.50 152 ILE A N 1
ATOM 1240 C CA . ILE A 1 152 ? 3.945 -2.965 3.694 1.00 98.50 152 ILE A CA 1
ATOM 1241 C C . ILE A 1 152 ? 3.356 -4.373 3.833 1.00 98.50 152 ILE A C 1
ATOM 1243 O O . ILE A 1 152 ? 2.175 -4.582 3.557 1.00 98.50 152 ILE A O 1
ATOM 1247 N N . VAL A 1 153 ? 4.167 -5.338 4.268 1.00 98.69 153 VAL A N 1
ATOM 1248 C CA . VAL A 1 153 ? 3.735 -6.730 4.449 1.00 98.69 153 VAL A CA 1
ATOM 1249 C C . VAL A 1 153 ? 2.718 -6.847 5.582 1.00 98.69 153 VAL A C 1
ATOM 1251 O O . VAL A 1 153 ? 1.704 -7.517 5.418 1.00 98.69 153 VAL A O 1
ATOM 1254 N N . ASP A 1 154 ? 2.926 -6.154 6.699 1.00 98.75 154 ASP A N 1
ATOM 1255 C CA . ASP A 1 154 ? 2.047 -6.202 7.867 1.00 98.75 154 ASP A CA 1
ATOM 1256 C C . ASP A 1 154 ? 0.634 -5.708 7.551 1.00 98.75 154 ASP A C 1
ATOM 1258 O O . ASP A 1 154 ? -0.339 -6.393 7.871 1.00 98.75 154 ASP A O 1
ATOM 1262 N N . ILE A 1 155 ? 0.494 -4.575 6.853 1.00 98.75 155 ILE A N 1
ATOM 1263 C CA . ILE A 1 155 ? -0.836 -4.112 6.435 1.00 98.75 155 ILE A CA 1
ATOM 1264 C C . ILE A 1 155 ? -1.449 -5.040 5.381 1.00 98.75 155 ILE A C 1
ATOM 1266 O O . ILE A 1 155 ? -2.652 -5.304 5.414 1.00 98.75 155 ILE A O 1
ATOM 1270 N N . ALA A 1 156 ? -0.636 -5.604 4.479 1.00 98.62 156 ALA A N 1
ATOM 1271 C CA . ALA A 1 156 ? -1.115 -6.580 3.507 1.00 98.62 156 ALA A CA 1
ATOM 1272 C C . ALA A 1 156 ? -1.670 -7.836 4.197 1.00 98.62 156 ALA A C 1
ATOM 1274 O O . ALA A 1 156 ? -2.741 -8.300 3.809 1.00 98.62 156 ALA A O 1
ATOM 1275 N N . LYS A 1 157 ? -1.024 -8.338 5.262 1.00 98.81 157 LYS A N 1
ATOM 1276 C CA . LYS A 1 157 ? -1.504 -9.489 6.051 1.00 98.81 157 LYS A CA 1
ATOM 1277 C C . LYS A 1 157 ? -2.908 -9.240 6.601 1.00 98.81 157 LYS A C 1
ATOM 1279 O O . LYS A 1 157 ? -3.767 -10.116 6.486 1.00 98.81 157 LYS A O 1
ATOM 1284 N N . VAL A 1 158 ? -3.177 -8.042 7.129 1.00 98.81 158 VAL A N 1
ATOM 1285 C CA . VAL A 1 158 ? -4.511 -7.664 7.632 1.00 98.81 158 VAL A CA 1
ATOM 1286 C C . VAL A 1 158 ? -5.554 -7.714 6.514 1.00 98.81 158 VAL A C 1
ATOM 1288 O O . VAL A 1 158 ? -6.593 -8.350 6.663 1.00 98.81 158 VAL A O 1
ATOM 1291 N N . TYR A 1 159 ? -5.300 -7.114 5.353 1.00 98.62 159 TYR A N 1
ATOM 1292 C CA . TYR A 1 159 ? -6.309 -7.091 4.285 1.00 98.62 159 TYR A CA 1
ATOM 1293 C C . TYR A 1 159 ? -6.463 -8.450 3.578 1.00 98.62 159 TYR A C 1
ATOM 1295 O O . TYR A 1 159 ? -7.587 -8.873 3.308 1.00 98.62 159 TYR A O 1
ATOM 1303 N N . HIS A 1 160 ? -5.384 -9.209 3.378 1.00 98.50 160 HIS A N 1
ATOM 1304 C CA . HIS A 1 160 ? -5.457 -10.597 2.895 1.00 98.50 160 HIS A CA 1
ATOM 1305 C C . HIS A 1 160 ? -6.177 -11.532 3.879 1.00 98.50 160 HIS A C 1
ATOM 1307 O O . HIS A 1 160 ? -6.735 -12.557 3.484 1.00 98.50 160 HIS A O 1
ATOM 1313 N N . THR A 1 161 ? -6.219 -11.170 5.163 1.00 98.69 161 THR A N 1
ATOM 1314 C CA . THR A 1 161 ? -6.995 -11.899 6.167 1.00 98.69 161 THR A CA 1
ATOM 1315 C C . THR A 1 161 ? -8.502 -11.754 5.903 1.00 98.69 161 THR A C 1
ATOM 1317 O O . THR A 1 161 ? -9.266 -12.720 5.955 1.00 98.69 161 THR A O 1
ATOM 1320 N N . TYR A 1 162 ? -8.986 -10.577 5.536 1.00 98.50 162 TYR A N 1
ATOM 1321 C CA . TYR A 1 162 ? -10.432 -10.377 5.405 1.00 98.50 162 TYR A CA 1
ATOM 1322 C C . TYR A 1 162 ? -10.951 -10.469 3.973 1.00 98.50 162 TYR A C 1
ATOM 1324 O O . TYR A 1 162 ? -12.150 -10.676 3.797 1.00 98.50 162 TYR A O 1
ATOM 1332 N N . PHE A 1 163 ? -10.092 -10.406 2.955 1.00 98.69 163 PHE A N 1
ATOM 1333 C CA . PHE A 1 163 ? -10.524 -10.295 1.562 1.00 98.69 163 PHE A CA 1
ATOM 1334 C C . PHE A 1 163 ? -9.819 -11.250 0.605 1.00 98.69 163 PHE A C 1
ATOM 1336 O O . PHE A 1 163 ? -8.708 -11.720 0.841 1.00 98.69 163 PHE A O 1
ATOM 1343 N N . ARG A 1 164 ? -10.459 -11.476 -0.548 1.00 98.06 164 ARG A N 1
ATOM 1344 C CA . ARG A 1 164 ? -9.798 -12.039 -1.730 1.00 98.06 164 ARG A CA 1
ATOM 1345 C C . ARG A 1 164 ? -9.112 -10.902 -2.474 1.00 98.06 164 ARG A C 1
ATOM 1347 O O . ARG A 1 164 ? -9.762 -10.175 -3.224 1.00 98.06 164 ARG A O 1
ATOM 1354 N N . VAL A 1 165 ? -7.827 -10.711 -2.206 1.00 98.31 165 VAL A N 1
ATOM 1355 C CA . VAL A 1 165 ? -7.074 -9.572 -2.734 1.00 98.31 165 VAL A CA 1
ATOM 1356 C C . VAL A 1 165 ? -6.604 -9.844 -4.166 1.00 98.31 165 VAL A C 1
ATOM 1358 O O . VAL A 1 165 ? -6.065 -10.906 -4.465 1.00 98.31 165 VAL A O 1
ATOM 1361 N N . TYR A 1 166 ? -6.799 -8.860 -5.039 1.00 98.50 166 TYR A N 1
ATOM 1362 C CA . TYR A 1 166 ? -6.299 -8.815 -6.408 1.00 98.50 166 TYR A CA 1
ATOM 1363 C C . TYR A 1 166 ? -5.533 -7.516 -6.620 1.00 98.50 166 TYR A C 1
ATOM 1365 O O . TYR A 1 166 ? -5.943 -6.455 -6.153 1.00 98.50 166 TYR A O 1
ATOM 1373 N N . GLY A 1 167 ? -4.428 -7.584 -7.346 1.00 98.44 167 GLY A N 1
ATOM 1374 C CA . GLY A 1 167 ? -3.689 -6.412 -7.779 1.00 98.44 167 GLY A CA 1
ATOM 1375 C C . GLY A 1 167 ? -4.125 -6.022 -9.176 1.00 98.44 167 GLY A C 1
ATOM 1376 O O . GLY A 1 167 ? -4.307 -6.889 -10.031 1.00 98.44 167 GLY A O 1
ATOM 1377 N N . VAL A 1 168 ? -4.266 -4.721 -9.404 1.00 98.31 168 VAL A N 1
ATOM 1378 C CA . VAL A 1 168 ? -4.369 -4.135 -10.740 1.00 98.31 168 VAL A CA 1
ATOM 1379 C C . VAL A 1 168 ? -3.379 -2.983 -10.795 1.00 98.31 168 VAL A C 1
ATOM 1381 O O . VAL A 1 168 ? -3.477 -2.056 -9.995 1.00 98.31 168 VAL A O 1
ATOM 1384 N N . CYS A 1 169 ? -2.416 -3.035 -11.715 1.00 97.38 169 CYS A N 1
ATOM 1385 C CA . CYS A 1 169 ? -1.469 -1.942 -11.927 1.00 97.38 169 CYS A CA 1
ATOM 1386 C C . CYS A 1 169 ? -1.474 -1.492 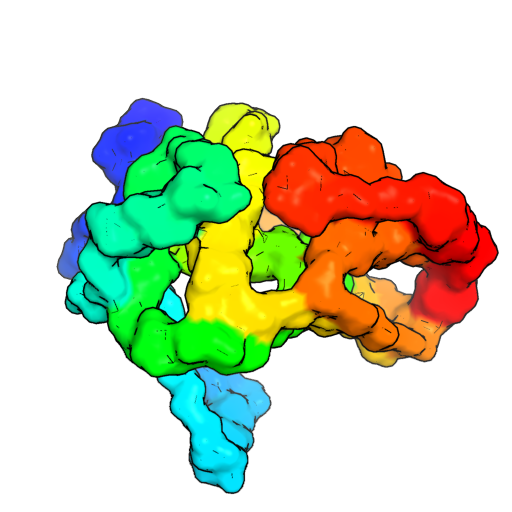-13.379 1.00 97.38 169 CYS A C 1
ATOM 1388 O O . CYS A 1 169 ? -1.319 -2.321 -14.282 1.00 97.38 169 CYS A O 1
ATOM 1390 N N . GLU A 1 170 ? -1.621 -0.189 -13.594 1.00 96.19 170 GLU A N 1
ATOM 1391 C CA . GLU A 1 170 ? -1.719 0.391 -14.930 1.00 96.19 170 GLU A CA 1
ATOM 1392 C C . GLU A 1 170 ? -0.621 1.410 -15.239 1.00 96.19 170 GLU A C 1
ATOM 1394 O O . GLU A 1 170 ? -0.116 2.118 -14.361 1.00 96.19 170 GLU A O 1
ATOM 1399 N N . ALA A 1 171 ? -0.274 1.471 -16.522 1.00 95.00 171 ALA A N 1
ATOM 1400 C CA . ALA A 1 171 ? 0.474 2.553 -17.142 1.00 95.00 171 ALA A CA 1
ATOM 1401 C C . ALA A 1 171 ? -0.084 2.783 -18.553 1.00 95.00 171 ALA A C 1
ATOM 1403 O O . ALA A 1 171 ? 0.590 2.512 -19.547 1.00 95.00 171 ALA A O 1
ATOM 1404 N N . LEU A 1 172 ? -1.348 3.202 -18.648 1.00 93.44 172 LEU A N 1
ATOM 1405 C CA . LEU A 1 172 ? -2.115 3.291 -19.897 1.00 93.44 172 LEU A CA 1
ATOM 1406 C C . LEU A 1 172 ? -1.647 4.404 -20.836 1.00 93.44 172 LEU A C 1
ATOM 1408 O O . LEU A 1 172 ? -1.704 4.241 -22.050 1.00 93.44 172 LEU A O 1
ATOM 1412 N N . ARG A 1 173 ? -1.240 5.547 -20.281 1.00 90.06 173 ARG A N 1
ATOM 1413 C CA . ARG A 1 173 ? -0.811 6.725 -21.059 1.00 90.06 173 ARG A CA 1
ATOM 1414 C C . ARG A 1 173 ? 0.615 7.129 -20.738 1.00 90.06 173 ARG A C 1
ATOM 1416 O O . ARG A 1 173 ? 1.410 7.426 -21.625 1.00 90.06 173 ARG A O 1
ATOM 1423 N N . ASP A 1 174 ? 0.908 7.160 -19.449 1.00 91.81 174 ASP A N 1
ATOM 1424 C CA . ASP A 1 174 ? 2.190 7.572 -18.919 1.00 91.81 174 ASP A CA 1
ATOM 1425 C C . ASP A 1 174 ? 2.476 6.863 -17.594 1.00 91.81 174 ASP A C 1
ATOM 1427 O O . ASP A 1 174 ? 1.561 6.383 -16.912 1.00 91.81 174 ASP A O 1
ATOM 1431 N N . ALA A 1 175 ? 3.761 6.813 -17.253 1.00 91.75 175 ALA A N 1
ATOM 1432 C CA . ALA A 1 175 ? 4.276 6.335 -15.982 1.00 91.75 175 ALA A CA 1
ATOM 1433 C C . ALA A 1 175 ? 5.203 7.377 -15.348 1.00 91.75 175 ALA A C 1
ATOM 1435 O O . ALA A 1 175 ? 5.841 8.182 -16.034 1.00 91.75 175 ALA A O 1
ATOM 1436 N N . VAL A 1 176 ? 5.310 7.330 -14.018 1.00 91.62 176 VAL A N 1
ATOM 1437 C CA . VAL A 1 176 ? 6.197 8.222 -13.264 1.00 91.62 176 VAL A CA 1
ATOM 1438 C C . VAL A 1 176 ? 7.612 7.646 -13.239 1.00 91.62 176 VAL A C 1
ATOM 1440 O O . VAL A 1 176 ? 7.832 6.547 -12.724 1.00 91.62 176 VAL A O 1
ATOM 1443 N N . VAL A 1 177 ? 8.580 8.412 -13.738 1.00 91.12 177 VAL A N 1
ATOM 1444 C CA . VAL A 1 177 ? 10.002 8.040 -13.812 1.00 91.12 177 VAL A CA 1
ATOM 1445 C C . VAL A 1 177 ? 10.800 8.848 -12.802 1.00 91.12 177 VAL A C 1
ATOM 1447 O O . VAL A 1 177 ? 10.578 10.054 -12.666 1.00 91.12 177 VAL A O 1
ATOM 1450 N N . ASN A 1 178 ? 11.748 8.206 -12.116 1.00 85.56 178 ASN A N 1
ATOM 1451 C CA . ASN A 1 178 ? 12.731 8.925 -11.308 1.00 85.56 178 ASN A CA 1
ATOM 1452 C C . ASN A 1 178 ? 13.742 9.610 -12.242 1.00 85.56 178 ASN A C 1
ATOM 1454 O O . ASN A 1 178 ? 14.462 8.943 -12.981 1.00 85.56 178 ASN A O 1
ATOM 1458 N N . ASP A 1 179 ? 13.773 10.941 -12.234 1.00 86.56 179 ASP A N 1
ATOM 1459 C CA . ASP A 1 179 ? 14.669 11.726 -13.081 1.00 86.56 179 ASP A CA 1
ATOM 1460 C C . ASP A 1 179 ? 15.218 12.921 -12.288 1.00 86.56 179 ASP A C 1
ATOM 1462 O O . ASP A 1 179 ? 14.448 13.815 -11.930 1.00 86.56 179 ASP A O 1
ATOM 1466 N N . PRO A 1 180 ? 16.542 13.021 -12.055 1.00 86.06 180 PRO A N 1
ATOM 1467 C CA . PRO A 1 180 ? 17.166 14.179 -11.403 1.00 86.06 1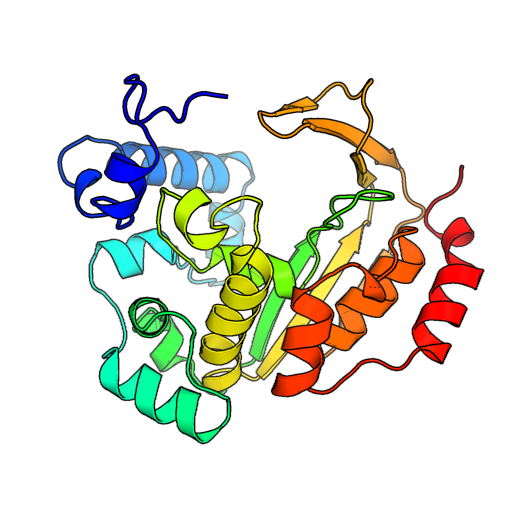80 PRO A CA 1
ATOM 1468 C C . PRO A 1 180 ? 16.893 15.531 -12.089 1.00 86.06 180 PRO A C 1
ATOM 1470 O O . PRO A 1 180 ? 17.076 16.596 -11.485 1.00 86.06 180 PRO A O 1
ATOM 1473 N N . ARG A 1 181 ? 16.461 15.510 -13.354 1.00 88.12 181 ARG A N 1
ATOM 1474 C CA . ARG A 1 181 ? 16.046 16.673 -14.150 1.00 88.12 181 ARG A CA 1
ATOM 1475 C C . ARG A 1 181 ? 14.525 16.812 -14.266 1.00 88.12 181 ARG A C 1
ATOM 1477 O O . ARG A 1 181 ? 14.066 17.702 -14.972 1.00 88.12 181 ARG A O 1
ATOM 1484 N N . GLY A 1 182 ? 13.762 15.971 -13.573 1.00 88.38 182 GLY A N 1
ATOM 1485 C CA . GLY A 1 182 ? 12.306 15.987 -13.565 1.00 88.38 182 GLY A CA 1
ATOM 1486 C C . GLY A 1 182 ? 11.716 17.318 -13.095 1.00 88.38 182 GLY A C 1
ATOM 1487 O O . GLY A 1 182 ? 12.268 18.003 -12.225 1.00 88.38 182 GLY A O 1
ATOM 1488 N N . GLU A 1 183 ? 10.583 17.673 -13.694 1.00 91.12 183 GLU A N 1
ATOM 1489 C CA . GLU A 1 183 ? 9.846 18.913 -13.436 1.00 91.12 183 GLU A CA 1
ATOM 1490 C C . GLU A 1 183 ? 9.101 18.886 -12.096 1.00 91.12 183 GLU A C 1
ATOM 1492 O O . GLU A 1 183 ? 9.000 19.911 -11.420 1.00 91.12 183 GLU A O 1
ATOM 1497 N N . VAL A 1 184 ? 8.661 17.702 -11.656 1.00 87.44 184 VAL A N 1
ATOM 1498 C CA . VAL A 1 184 ? 7.988 17.520 -10.370 1.00 87.44 184 VAL A CA 1
ATOM 1499 C C . VAL A 1 184 ? 9.038 17.275 -9.294 1.00 87.44 184 VAL A C 1
ATOM 1501 O O . VAL A 1 184 ? 9.702 16.238 -9.278 1.00 87.44 184 VAL A O 1
ATOM 1504 N N . LYS A 1 185 ? 9.192 18.230 -8.374 1.00 85.94 185 LYS A N 1
ATOM 1505 C CA . LYS A 1 185 ? 10.102 18.127 -7.228 1.00 85.94 185 LYS A CA 1
ATOM 1506 C C . LYS A 1 185 ? 9.321 17.794 -5.963 1.00 85.94 185 LYS A C 1
ATOM 1508 O O . LYS A 1 185 ? 8.413 18.527 -5.588 1.00 85.94 185 LYS A O 1
ATOM 1513 N N . VAL A 1 186 ? 9.744 16.747 -5.267 1.00 79.88 186 VAL A N 1
ATOM 1514 C CA . VAL A 1 186 ? 9.230 16.370 -3.942 1.00 79.88 186 VAL A CA 1
ATOM 1515 C C . VAL A 1 186 ? 10.405 16.170 -2.972 1.00 79.88 186 VAL A C 1
ATOM 1517 O O . VAL A 1 186 ? 11.554 16.104 -3.416 1.00 79.88 186 VAL A O 1
ATOM 1520 N N . PRO A 1 187 ? 10.170 16.094 -1.650 1.00 71.56 187 PRO A N 1
ATOM 1521 C CA . PRO A 1 187 ? 11.233 15.955 -0.648 1.00 71.56 187 PRO A CA 1
ATOM 1522 C C . PRO A 1 187 ? 12.264 14.845 -0.906 1.00 71.56 187 PRO A C 1
ATOM 1524 O O . PRO A 1 187 ? 13.437 15.015 -0.587 1.00 71.56 187 PRO A O 1
ATOM 1527 N N . TRP A 1 188 ? 11.840 13.731 -1.500 1.00 72.88 188 TRP A N 1
ATOM 1528 C CA . TRP A 1 188 ? 12.654 12.528 -1.703 1.00 72.88 188 TRP A CA 1
ATOM 1529 C C . TRP A 1 188 ? 13.136 12.333 -3.150 1.00 72.88 188 TRP A C 1
ATOM 1531 O O . TRP A 1 188 ? 13.709 11.294 -3.467 1.00 72.88 188 TRP A O 1
ATOM 1541 N N . GLY A 1 189 ? 12.924 13.299 -4.050 1.00 81.88 189 GLY A N 1
ATOM 1542 C CA . GLY A 1 189 ? 13.418 13.170 -5.419 1.00 81.88 189 GLY A CA 1
ATOM 1543 C C . GLY A 1 189 ? 12.775 14.102 -6.434 1.00 81.88 189 GLY A C 1
ATOM 1544 O O . GLY A 1 189 ? 12.040 15.039 -6.112 1.00 81.88 189 GLY A O 1
ATOM 1545 N N . ARG A 1 190 ? 13.084 13.831 -7.699 1.00 88.12 190 ARG A N 1
ATOM 1546 C CA . ARG A 1 190 ? 12.500 14.515 -8.846 1.00 88.12 190 ARG A CA 1
ATOM 1547 C C . ARG A 1 190 ? 11.940 13.500 -9.823 1.00 88.12 190 ARG A C 1
ATOM 1549 O O . ARG A 1 190 ? 12.494 12.415 -9.993 1.00 88.12 190 ARG A O 1
ATOM 1556 N N . TYR A 1 191 ? 10.832 13.876 -10.441 1.00 89.88 191 TYR A N 1
ATOM 1557 C CA . TYR A 1 191 ? 10.055 12.993 -11.286 1.00 89.88 191 TYR A CA 1
ATOM 1558 C C . TYR A 1 191 ? 9.642 13.685 -12.576 1.00 89.88 191 TYR A C 1
ATOM 1560 O O . TYR A 1 191 ? 9.429 14.900 -12.616 1.00 89.88 191 TYR A O 1
ATOM 1568 N N . ARG A 1 192 ? 9.508 12.883 -13.628 1.00 91.94 192 ARG A N 1
ATOM 1569 C CA . ARG A 1 192 ? 8.844 13.269 -14.873 1.00 91.94 192 ARG A CA 1
ATOM 1570 C C . ARG A 1 192 ? 7.866 12.186 -15.296 1.00 91.94 192 ARG A C 1
ATOM 1572 O O . ARG A 1 192 ? 7.989 11.035 -14.873 1.00 91.94 192 ARG A O 1
ATOM 1579 N N . LEU A 1 193 ? 6.934 12.559 -16.161 1.00 91.88 193 LEU A N 1
ATOM 1580 C CA . LEU A 1 193 ? 6.097 11.599 -16.863 1.00 91.88 193 LEU A CA 1
ATOM 1581 C C . LEU A 1 193 ? 6.839 11.090 -18.103 1.00 91.88 193 LEU A C 1
ATOM 1583 O O . LEU A 1 193 ? 7.485 11.857 -18.822 1.00 91.88 193 LEU A O 1
ATOM 1587 N N . GLN A 1 194 ? 6.758 9.788 -18.345 1.00 89.75 194 GLN A N 1
ATOM 1588 C CA . GLN A 1 194 ? 7.193 9.157 -19.587 1.00 89.75 194 GLN A CA 1
ATOM 1589 C C . GLN A 1 194 ? 5.983 8.507 -20.239 1.00 89.75 194 GLN A C 1
ATOM 1591 O O . GLN A 1 194 ? 5.281 7.735 -19.590 1.00 89.75 194 GLN A O 1
ATOM 1596 N N . ALA A 1 195 ? 5.763 8.814 -21.518 1.00 90.31 195 ALA A N 1
ATOM 1597 C CA . ALA A 1 195 ? 4.746 8.146 -22.315 1.00 90.31 195 ALA A CA 1
ATOM 1598 C C . ALA A 1 195 ? 5.047 6.644 -22.415 1.00 90.31 195 ALA A C 1
ATOM 1600 O O . ALA A 1 195 ? 6.205 6.240 -22.544 1.00 90.31 195 ALA A O 1
ATOM 1601 N N . THR A 1 196 ? 4.002 5.830 -22.370 1.00 89.81 196 THR A N 1
ATOM 1602 C CA . THR A 1 196 ? 4.088 4.371 -22.480 1.00 89.81 196 THR A CA 1
ATOM 1603 C C . THR A 1 196 ? 3.306 3.896 -23.700 1.00 89.81 196 THR A C 1
ATOM 1605 O O . THR A 1 196 ? 2.446 4.609 -24.217 1.00 89.81 196 THR A O 1
ATOM 1608 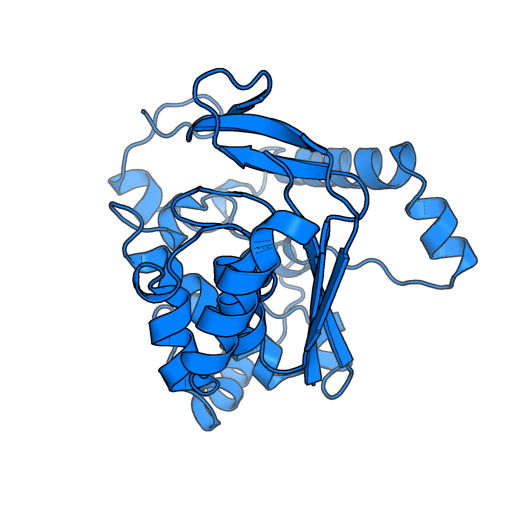N N . SER A 1 197 ? 3.555 2.662 -24.142 1.00 89.69 197 SER A N 1
ATOM 1609 C CA . SER A 1 197 ? 2.696 2.004 -25.144 1.00 89.69 197 SER A CA 1
ATOM 1610 C C . SER A 1 197 ? 1.330 1.580 -24.577 1.00 89.69 197 SER A C 1
ATOM 1612 O O . SER A 1 197 ? 0.501 1.055 -25.315 1.00 89.69 197 SER A O 1
ATOM 1614 N N . GLY A 1 198 ? 1.100 1.806 -23.278 1.00 91.25 198 GLY A N 1
ATOM 1615 C CA . GLY A 1 198 ? -0.118 1.449 -22.561 1.00 91.25 198 GLY A CA 1
ATOM 1616 C C . GLY A 1 198 ? -0.160 -0.014 -22.127 1.00 91.25 198 GLY A C 1
ATOM 1617 O O . GLY A 1 198 ? -0.153 -0.903 -22.969 1.00 91.25 198 GLY A O 1
ATOM 1618 N N . PHE A 1 199 ? -0.265 -0.290 -20.824 1.00 92.75 199 PHE A N 1
ATOM 1619 C CA . PHE A 1 199 ? -0.588 -1.638 -20.337 1.00 92.75 199 PHE A CA 1
ATOM 1620 C C . PHE A 1 199 ? -1.385 -1.630 -19.034 1.00 92.75 199 PHE A C 1
ATOM 1622 O O . PHE A 1 199 ? -1.391 -0.653 -18.281 1.00 92.75 199 PHE A O 1
ATOM 1629 N N . VAL A 1 200 ? -2.019 -2.773 -18.772 1.00 96.06 200 VAL A N 1
ATOM 1630 C CA . VAL A 1 200 ? -2.645 -3.127 -17.499 1.00 96.06 200 VAL A CA 1
ATOM 1631 C C . VAL A 1 200 ? -2.150 -4.511 -17.109 1.00 96.06 200 VAL A C 1
ATOM 1633 O O . VAL A 1 200 ? -2.124 -5.426 -17.928 1.00 96.06 200 VAL A O 1
ATOM 1636 N N . SER A 1 201 ? -1.762 -4.653 -15.852 1.00 95.62 201 SER A N 1
ATOM 1637 C CA . SER A 1 201 ? -1.358 -5.914 -15.241 1.00 95.62 201 SER A CA 1
ATOM 1638 C C . SER A 1 201 ? -2.345 -6.263 -14.132 1.00 95.62 201 SER A C 1
ATOM 1640 O O . SER A 1 201 ? -2.833 -5.370 -13.435 1.00 95.62 201 SER A O 1
ATOM 1642 N N . LEU A 1 202 ? -2.675 -7.546 -13.995 1.00 97.56 202 LEU A N 1
ATOM 1643 C CA . LEU A 1 202 ? -3.631 -8.017 -13.000 1.00 97.56 202 LEU A CA 1
ATOM 1644 C C . LEU A 1 202 ? -3.249 -9.400 -12.483 1.00 97.56 202 LEU A C 1
ATOM 1646 O O . LEU A 1 202 ? -2.760 -10.236 -13.242 1.00 97.56 202 LEU A O 1
ATOM 1650 N N . GLY A 1 203 ? -3.502 -9.662 -11.205 1.00 97.25 203 GLY A N 1
ATOM 1651 C CA . GLY A 1 203 ? -3.210 -10.968 -10.622 1.00 97.25 203 GLY A CA 1
ATOM 1652 C C . GLY A 1 203 ? -3.608 -11.094 -9.150 1.00 97.25 203 GLY A C 1
ATOM 1653 O O . GLY A 1 203 ? -3.686 -10.086 -8.449 1.00 97.25 203 GLY A O 1
ATOM 1654 N N . PRO A 1 204 ? -3.869 -12.320 -8.662 1.00 96.62 204 PRO A N 1
ATOM 1655 C CA . PRO A 1 204 ? -4.250 -12.566 -7.268 1.00 96.62 204 PRO A CA 1
ATOM 1656 C C . PRO A 1 204 ? -3.054 -12.626 -6.300 1.00 96.62 204 PRO A C 1
ATOM 1658 O O . PRO A 1 204 ? -3.232 -12.483 -5.096 1.00 96.62 204 PRO A O 1
ATOM 1661 N N . ASN A 1 205 ? -1.835 -12.854 -6.801 1.00 97.31 205 ASN A N 1
ATOM 1662 C CA . ASN A 1 205 ? -0.618 -12.847 -5.989 1.00 97.31 205 ASN A CA 1
ATOM 1663 C C . ASN A 1 205 ? 0.125 -11.523 -6.216 1.00 97.31 205 ASN A C 1
ATOM 1665 O O . ASN A 1 205 ? 0.742 -11.330 -7.266 1.00 97.31 205 ASN A O 1
ATOM 1669 N N . LEU A 1 206 ? 0.044 -10.613 -5.239 1.00 98.31 206 LEU A N 1
ATOM 1670 C CA . LEU A 1 206 ? 0.630 -9.274 -5.360 1.00 98.31 206 LEU A CA 1
ATOM 1671 C C . LEU A 1 206 ? 2.163 -9.295 -5.404 1.00 98.31 206 LEU A C 1
ATOM 1673 O O . LEU A 1 206 ? 2.751 -8.461 -6.080 1.00 98.31 206 LEU A O 1
ATOM 1677 N N . VAL A 1 207 ? 2.807 -10.259 -4.736 1.00 98.31 207 VAL A N 1
ATOM 1678 C CA . VAL A 1 207 ? 4.272 -10.418 -4.735 1.00 98.31 207 VAL A CA 1
ATOM 1679 C C . VAL A 1 207 ? 4.768 -10.756 -6.140 1.00 98.31 207 VAL A C 1
ATOM 1681 O O . VAL A 1 207 ? 5.668 -10.107 -6.667 1.00 98.31 207 VAL A O 1
ATOM 1684 N N . SER A 1 208 ? 4.136 -11.741 -6.779 1.00 98.19 208 SER A N 1
ATOM 1685 C CA . SER A 1 208 ? 4.446 -12.148 -8.151 1.00 98.19 208 SER A CA 1
ATOM 1686 C C . SER A 1 208 ? 4.136 -11.041 -9.150 1.00 98.19 208 SER A C 1
ATOM 1688 O O . SER A 1 208 ? 4.947 -10.765 -10.032 1.00 98.19 208 SER A O 1
ATOM 1690 N N . LEU A 1 209 ? 2.991 -10.373 -8.992 1.00 98.19 209 LEU A N 1
ATOM 1691 C CA . LEU A 1 209 ? 2.594 -9.270 -9.860 1.00 98.19 209 LEU A CA 1
ATOM 1692 C C . LEU A 1 209 ? 3.582 -8.099 -9.780 1.00 98.19 209 LEU A C 1
ATOM 1694 O O . LEU A 1 209 ? 4.030 -7.606 -10.815 1.00 98.19 209 LEU A O 1
ATOM 1698 N N . ASP A 1 210 ? 3.967 -7.689 -8.571 1.00 98.25 210 ASP A N 1
ATOM 1699 C CA . ASP A 1 210 ? 4.926 -6.604 -8.370 1.00 98.25 210 ASP A CA 1
ATOM 1700 C C . ASP A 1 210 ? 6.328 -6.990 -8.864 1.00 98.25 210 ASP A C 1
ATOM 1702 O O . ASP A 1 210 ? 7.000 -6.153 -9.465 1.00 98.25 210 ASP A O 1
ATOM 1706 N N . ALA A 1 211 ? 6.763 -8.244 -8.705 1.00 98.19 211 ALA A N 1
ATOM 1707 C CA . ALA A 1 211 ? 8.045 -8.715 -9.236 1.00 98.19 211 ALA A CA 1
ATOM 1708 C C . ALA A 1 211 ? 8.093 -8.693 -10.776 1.00 98.19 211 ALA A C 1
ATOM 1710 O O . ALA A 1 211 ? 9.069 -8.218 -11.362 1.00 98.19 211 ALA A O 1
ATOM 1711 N N . VAL A 1 212 ? 7.025 -9.142 -11.443 1.00 97.62 212 VAL A N 1
ATOM 1712 C CA . VAL A 1 212 ? 6.886 -9.061 -12.909 1.00 97.62 212 VAL A CA 1
ATOM 1713 C C . VAL A 1 212 ? 6.901 -7.608 -13.373 1.00 97.62 212 VAL A C 1
ATOM 1715 O O . VAL A 1 212 ? 7.625 -7.255 -14.305 1.00 97.62 212 VAL A O 1
ATOM 1718 N N . LEU A 1 213 ? 6.144 -6.745 -12.693 1.00 97.12 213 LEU A N 1
ATOM 1719 C CA . LEU A 1 213 ? 6.133 -5.313 -12.967 1.00 97.12 213 LEU A CA 1
ATOM 1720 C C . LEU A 1 213 ? 7.519 -4.695 -12.793 1.00 97.12 213 LEU A C 1
ATOM 1722 O O . LEU A 1 213 ? 7.920 -3.930 -13.663 1.00 97.12 213 LEU A O 1
ATOM 1726 N N . CYS A 1 214 ? 8.270 -5.058 -11.746 1.00 97.12 214 CYS A N 1
ATOM 1727 C CA . CYS A 1 214 ? 9.661 -4.637 -11.559 1.00 97.12 214 CYS A CA 1
ATOM 1728 C C . CYS A 1 214 ? 10.515 -4.988 -12.783 1.00 97.12 214 CYS A C 1
ATOM 1730 O O . CYS A 1 214 ? 11.196 -4.112 -13.318 1.00 97.12 214 CYS A O 1
ATOM 1732 N N . GLY A 1 215 ? 10.388 -6.216 -13.297 1.00 95.88 215 GLY A N 1
ATOM 1733 C CA . GLY A 1 215 ? 11.033 -6.632 -14.541 1.00 95.88 215 GLY A CA 1
ATOM 1734 C C . GLY A 1 215 ? 10.686 -5.732 -15.734 1.00 95.88 215 GLY A C 1
ATOM 1735 O O . GLY A 1 215 ? 11.586 -5.277 -16.440 1.00 95.88 215 GLY A O 1
ATOM 1736 N N . LEU A 1 216 ? 9.403 -5.394 -15.914 1.00 94.94 216 LEU A N 1
ATOM 1737 C CA . LEU A 1 216 ? 8.946 -4.496 -16.986 1.00 94.94 216 LEU A CA 1
ATOM 1738 C C . LEU A 1 216 ? 9.500 -3.071 -16.863 1.00 94.94 216 LEU A C 1
ATOM 1740 O O . LEU A 1 216 ? 9.734 -2.419 -17.877 1.00 94.94 216 LEU A O 1
ATOM 1744 N N . ILE A 1 217 ? 9.692 -2.572 -15.640 1.00 94.31 217 ILE A N 1
ATOM 1745 C CA . ILE A 1 217 ? 10.104 -1.181 -15.392 1.00 94.31 217 ILE A CA 1
ATOM 1746 C C . ILE A 1 217 ? 11.605 -1.022 -15.119 1.00 94.31 217 ILE A C 1
ATOM 1748 O O . ILE A 1 217 ? 12.044 0.068 -14.738 1.00 94.31 217 ILE A O 1
ATOM 1752 N N . GLY A 1 218 ? 12.389 -2.088 -15.303 1.00 93.31 218 GLY A N 1
ATOM 1753 C CA . GLY A 1 218 ? 13.840 -2.077 -15.115 1.00 93.31 218 GLY A CA 1
ATOM 1754 C C . GLY A 1 218 ? 14.276 -1.948 -13.655 1.00 93.31 218 GLY A C 1
ATOM 1755 O O . GLY A 1 218 ? 15.300 -1.326 -13.380 1.00 93.31 218 GLY A O 1
ATOM 1756 N N . VAL A 1 219 ? 13.492 -2.499 -12.728 1.00 94.94 219 VAL A N 1
ATOM 1757 C CA . VAL A 1 219 ? 13.816 -2.587 -11.301 1.00 94.94 219 VAL A CA 1
ATOM 1758 C C . VAL A 1 219 ? 14.129 -4.038 -10.953 1.00 94.94 219 VAL A C 1
ATOM 1760 O O . VAL A 1 219 ? 13.428 -4.950 -11.387 1.00 94.94 219 VAL A O 1
ATOM 1763 N N . ASP A 1 220 ? 15.180 -4.254 -10.168 1.00 95.31 220 ASP A N 1
ATOM 1764 C CA . ASP A 1 220 ? 15.532 -5.581 -9.668 1.00 95.31 220 ASP A CA 1
ATOM 1765 C C . ASP A 1 220 ? 14.677 -5.931 -8.433 1.00 95.31 220 ASP A C 1
ATOM 1767 O O . ASP A 1 220 ? 14.856 -5.306 -7.379 1.00 95.31 220 ASP A O 1
ATOM 1771 N N . PRO A 1 221 ? 13.756 -6.913 -8.517 1.00 96.56 221 PRO A N 1
ATOM 1772 C CA . PRO A 1 221 ? 12.912 -7.288 -7.387 1.00 96.56 221 PRO A CA 1
ATOM 1773 C C . PRO A 1 221 ? 13.690 -7.917 -6.221 1.00 96.56 221 PRO A C 1
ATOM 1775 O O . PRO A 1 221 ? 13.166 -7.961 -5.107 1.00 96.56 221 PRO A O 1
ATOM 1778 N N . GLU A 1 222 ? 14.928 -8.385 -6.418 1.00 95.56 222 GLU A N 1
ATOM 1779 C CA . GLU A 1 222 ? 15.764 -8.889 -5.318 1.00 95.56 222 GLU A CA 1
ATOM 1780 C C . GLU A 1 222 ? 16.223 -7.770 -4.376 1.00 95.56 222 GLU A C 1
ATOM 1782 O O . GLU A 1 222 ? 16.492 -8.013 -3.201 1.00 95.56 222 GLU A O 1
ATOM 1787 N N . THR A 1 223 ? 16.250 -6.527 -4.860 1.00 94.44 223 THR A N 1
ATOM 1788 C CA . THR A 1 223 ? 16.621 -5.356 -4.051 1.00 94.44 223 THR A CA 1
ATOM 1789 C C . THR A 1 223 ? 15.478 -4.826 -3.182 1.00 94.44 223 THR A C 1
ATOM 1791 O O . THR A 1 223 ? 15.699 -3.949 -2.346 1.00 94.44 223 THR A O 1
ATOM 1794 N N . LEU A 1 224 ? 14.259 -5.350 -3.361 1.00 96.19 224 LEU A N 1
ATOM 1795 C CA . LEU A 1 224 ? 13.055 -4.886 -2.679 1.00 96.19 224 LEU A CA 1
ATOM 1796 C C . LEU A 1 224 ? 12.717 -5.803 -1.502 1.00 96.19 224 LEU A C 1
ATOM 1798 O O . LEU A 1 224 ? 12.214 -6.914 -1.673 1.00 96.19 224 LEU A O 1
ATOM 1802 N N . ASP A 1 225 ? 12.950 -5.302 -0.294 1.00 95.81 225 ASP A N 1
ATOM 1803 C CA . ASP A 1 225 ? 12.709 -6.016 0.962 1.00 95.81 225 ASP A CA 1
ATOM 1804 C C . ASP A 1 225 ? 11.265 -6.525 1.107 1.00 95.81 225 ASP A C 1
ATOM 1806 O O . ASP A 1 225 ? 11.056 -7.666 1.517 1.00 95.81 225 ASP A O 1
ATOM 1810 N N . TYR A 1 226 ? 10.265 -5.734 0.704 1.00 97.50 226 TYR A N 1
ATOM 1811 C CA . TYR A 1 226 ? 8.855 -6.128 0.791 1.00 97.50 226 TYR A CA 1
ATOM 1812 C C . TYR A 1 226 ? 8.498 -7.317 -0.110 1.00 97.50 226 TYR A C 1
ATOM 1814 O O . TYR A 1 226 ? 7.566 -8.047 0.215 1.00 97.50 226 TYR A O 1
ATOM 1822 N N . LEU A 1 227 ? 9.221 -7.541 -1.215 1.00 98.12 227 LEU A N 1
ATOM 1823 C CA . LEU A 1 227 ? 9.002 -8.713 -2.070 1.00 98.12 227 LEU A CA 1
ATOM 1824 C C . LEU A 1 227 ? 9.597 -9.977 -1.455 1.00 98.12 227 LEU A C 1
ATOM 1826 O O . LEU A 1 227 ? 9.016 -11.048 -1.605 1.00 98.12 227 LEU A O 1
ATOM 1830 N N . GLN A 1 228 ? 10.719 -9.852 -0.743 1.00 97.56 228 GLN A N 1
ATOM 1831 C CA . GLN A 1 228 ? 11.324 -10.974 -0.023 1.00 97.56 228 GLN A CA 1
ATOM 1832 C C . GLN A 1 228 ? 10.445 -11.371 1.167 1.00 97.56 228 GLN A C 1
ATOM 1834 O O . GLN A 1 228 ? 9.968 -12.498 1.237 1.00 97.56 228 GLN A O 1
ATOM 1839 N N . LEU A 1 229 ? 10.125 -10.401 2.029 1.00 98.25 229 LEU A N 1
ATOM 1840 C CA . LEU A 1 229 ? 9.244 -10.597 3.183 1.00 98.25 229 LEU A CA 1
ATOM 1841 C C . LEU A 1 229 ? 7.836 -11.041 2.759 1.00 98.25 229 LEU A C 1
ATOM 1843 O O . LEU A 1 229 ? 7.234 -11.911 3.377 1.00 98.25 229 LEU A O 1
ATOM 1847 N N . GLY A 1 230 ? 7.302 -10.460 1.682 1.00 98.12 230 GLY A N 1
ATOM 1848 C CA . GLY A 1 230 ? 6.016 -10.862 1.126 1.00 98.12 230 GLY A CA 1
ATOM 1849 C C . GLY A 1 230 ? 6.044 -12.279 0.557 1.00 98.12 230 GLY A C 1
ATOM 1850 O O . GLY A 1 230 ? 5.053 -12.992 0.678 1.00 98.12 230 GLY A O 1
ATOM 1851 N N . GLY A 1 231 ? 7.163 -12.708 -0.030 1.00 98.12 231 GLY A N 1
ATOM 1852 C CA . GLY A 1 231 ? 7.344 -14.071 -0.523 1.00 98.12 231 GLY A CA 1
ATOM 1853 C C . GLY A 1 231 ? 7.239 -15.123 0.582 1.00 98.12 231 GLY A C 1
ATOM 1854 O O . GLY A 1 231 ? 6.624 -16.167 0.359 1.00 98.12 231 GLY A O 1
ATOM 1855 N N . ASP A 1 232 ? 7.757 -14.817 1.773 1.00 97.81 232 ASP A N 1
ATOM 1856 C CA . ASP A 1 232 ? 7.674 -15.695 2.947 1.00 97.81 232 ASP A CA 1
ATOM 1857 C C . ASP A 1 232 ? 6.229 -15.848 3.468 1.00 97.81 232 ASP A C 1
ATOM 1859 O O . ASP A 1 232 ? 5.850 -16.925 3.927 1.00 97.81 232 ASP A O 1
ATOM 1863 N N . GLU A 1 233 ? 5.399 -14.803 3.360 1.00 98.19 233 GLU A N 1
ATOM 1864 C CA . GLU A 1 233 ? 4.023 -14.789 3.893 1.00 98.19 233 GLU A CA 1
ATOM 1865 C C . GLU A 1 233 ? 2.947 -15.188 2.868 1.00 98.19 233 GLU A C 1
ATOM 1867 O O . GLU A 1 233 ? 1.959 -15.842 3.205 1.00 98.19 233 GLU A O 1
ATOM 1872 N N . PHE A 1 234 ? 3.105 -14.779 1.607 1.00 97.88 234 PHE A N 1
ATOM 1873 C CA . PHE A 1 234 ? 2.085 -14.901 0.554 1.00 97.88 234 PHE A CA 1
ATOM 1874 C C . PHE A 1 234 ? 2.491 -15.839 -0.589 1.00 97.88 234 PHE A C 1
ATOM 1876 O O . PHE A 1 234 ? 1.696 -16.079 -1.503 1.00 97.88 234 PHE A O 1
ATOM 1883 N N . GLY A 1 235 ? 3.709 -16.381 -0.539 1.00 97.44 235 GLY A N 1
ATOM 1884 C CA . GLY A 1 235 ? 4.301 -17.204 -1.586 1.00 97.44 235 GLY A CA 1
ATOM 1885 C C . GLY A 1 235 ? 5.220 -16.402 -2.507 1.00 97.44 235 GLY A C 1
ATOM 1886 O O . GLY A 1 235 ? 4.879 -15.311 -2.970 1.00 97.44 235 GLY A O 1
ATOM 1887 N N . ALA A 1 236 ? 6.393 -16.975 -2.777 1.00 96.81 236 ALA A N 1
ATOM 1888 C CA . ALA A 1 236 ? 7.436 -16.378 -3.601 1.00 96.81 236 ALA A CA 1
ATOM 1889 C C . ALA A 1 236 ? 7.045 -16.272 -5.085 1.00 96.81 236 ALA A C 1
ATOM 1891 O O . ALA A 1 236 ? 6.201 -17.016 -5.585 1.00 96.81 236 ALA A O 1
ATOM 1892 N N . TYR A 1 237 ? 7.708 -15.358 -5.791 1.00 97.44 237 TYR A N 1
ATOM 1893 C CA . TYR A 1 237 ? 7.589 -15.203 -7.237 1.00 97.44 237 TYR A CA 1
ATOM 1894 C C . TYR A 1 237 ? 8.575 -16.104 -7.994 1.00 97.44 237 TYR A C 1
ATOM 1896 O O . TYR A 1 237 ? 9.633 -16.478 -7.483 1.00 97.44 237 TYR A O 1
ATOM 1904 N N . GLU A 1 238 ? 8.255 -16.409 -9.250 1.00 97.00 238 GLU A N 1
ATOM 1905 C CA . GLU A 1 238 ? 9.118 -17.191 -10.136 1.00 97.00 238 GLU A CA 1
ATOM 1906 C C . GLU A 1 238 ? 10.092 -16.287 -10.900 1.00 97.00 238 GLU A C 1
ATOM 1908 O O . GLU A 1 238 ? 9.690 -15.377 -11.628 1.00 97.00 238 GLU A O 1
ATOM 1913 N N . ARG A 1 239 ? 11.395 -16.549 -10.755 1.00 97.00 239 ARG A N 1
ATOM 1914 C CA . ARG A 1 239 ? 12.456 -15.735 -11.375 1.00 97.00 239 ARG A CA 1
ATOM 1915 C C . ARG A 1 239 ? 12.426 -15.780 -12.904 1.00 97.00 239 ARG A C 1
ATOM 1917 O O . ARG A 1 239 ? 12.701 -14.765 -13.538 1.00 97.00 239 ARG A O 1
ATOM 1924 N N . ASP A 1 240 ? 12.053 -16.917 -13.487 1.00 97.62 240 ASP A N 1
ATOM 1925 C CA . ASP A 1 240 ? 11.986 -17.083 -14.944 1.00 97.62 240 ASP A CA 1
ATOM 1926 C C . ASP A 1 240 ? 10.922 -16.167 -15.568 1.00 97.62 240 ASP A C 1
ATOM 1928 O O . ASP A 1 240 ? 11.165 -15.547 -16.603 1.00 97.62 240 ASP A O 1
ATOM 1932 N N . VAL A 1 241 ? 9.784 -15.984 -14.887 1.00 96.31 241 VAL A N 1
ATOM 1933 C CA . VAL A 1 241 ? 8.712 -15.075 -15.327 1.00 96.31 241 VAL A CA 1
ATOM 1934 C C . VAL A 1 241 ? 9.165 -13.611 -15.255 1.00 96.31 241 VAL A C 1
ATOM 1936 O O . VAL A 1 241 ? 8.851 -12.809 -16.135 1.00 96.31 241 VAL A O 1
ATOM 1939 N N . VAL A 1 242 ? 9.958 -13.246 -14.240 1.00 97.62 242 VAL A N 1
ATOM 1940 C CA . VAL A 1 242 ? 10.569 -11.907 -14.151 1.00 97.62 242 VAL A CA 1
ATOM 1941 C C . VAL A 1 242 ? 11.551 -11.678 -15.304 1.00 97.62 242 VAL A C 1
ATOM 1943 O O . VAL A 1 242 ? 11.541 -10.604 -15.909 1.00 97.62 242 VAL A O 1
ATOM 1946 N N . ALA A 1 243 ? 12.375 -12.673 -15.641 1.00 97.31 243 ALA A N 1
ATOM 1947 C CA . ALA A 1 243 ? 13.318 -12.582 -16.754 1.00 97.31 243 ALA A CA 1
ATOM 1948 C C . ALA A 1 243 ? 12.601 -12.432 -18.109 1.00 97.31 243 ALA A C 1
ATOM 1950 O O . ALA A 1 243 ? 13.025 -11.634 -18.948 1.00 97.31 243 ALA A O 1
ATOM 1951 N N . GLU A 1 244 ? 11.483 -13.135 -18.311 1.00 96.69 244 GLU A N 1
ATOM 1952 C CA . GLU A 1 244 ? 10.630 -12.961 -19.492 1.00 96.69 244 GLU A CA 1
ATOM 1953 C C . GLU A 1 244 ? 10.087 -11.527 -19.582 1.00 96.69 244 GLU A C 1
ATOM 1955 O O . GLU A 1 244 ? 10.209 -10.879 -20.625 1.00 96.69 244 GLU A O 1
ATOM 1960 N N . ALA A 1 245 ? 9.571 -10.994 -18.470 1.00 95.62 245 ALA A N 1
ATOM 1961 C CA . ALA A 1 245 ? 9.073 -9.624 -18.390 1.00 95.62 245 ALA A CA 1
ATOM 1962 C C . ALA A 1 245 ? 10.160 -8.587 -18.735 1.00 95.62 245 ALA A C 1
ATOM 1964 O O . ALA A 1 245 ? 9.925 -7.669 -19.522 1.00 95.62 245 ALA A O 1
ATOM 1965 N N . GLN A 1 246 ? 11.379 -8.764 -18.219 1.00 95.69 246 GLN A N 1
ATOM 1966 C CA . GLN A 1 246 ? 12.530 -7.921 -18.570 1.00 95.69 246 GLN A CA 1
ATOM 1967 C C . GLN A 1 246 ? 12.848 -7.973 -20.070 1.00 95.69 246 GLN A C 1
ATOM 1969 O O . GLN A 1 246 ? 13.132 -6.938 -20.678 1.00 95.69 246 GLN A O 1
ATOM 1974 N N . GLY A 1 247 ? 12.756 -9.157 -20.685 1.00 95.69 247 GLY A N 1
ATOM 1975 C CA . GLY A 1 247 ? 12.992 -9.357 -22.116 1.00 95.69 247 GLY A CA 1
ATOM 1976 C C . GLY A 1 247 ? 12.026 -8.588 -23.023 1.00 95.69 247 GLY A C 1
ATOM 1977 O O . GLY A 1 247 ? 12.391 -8.243 -24.148 1.00 95.69 247 GLY A O 1
ATOM 1978 N N . VAL A 1 248 ? 10.824 -8.267 -22.534 1.00 94.00 248 VAL A N 1
ATOM 1979 C CA . VAL A 1 248 ? 9.789 -7.531 -23.284 1.00 94.00 248 VAL A CA 1
ATOM 1980 C C . VAL A 1 248 ? 9.583 -6.087 -22.815 1.00 94.00 248 VAL A C 1
ATOM 1982 O O . VAL A 1 248 ? 8.757 -5.373 -23.384 1.00 94.00 248 VAL A O 1
ATOM 1985 N N . ALA A 1 249 ? 10.342 -5.612 -21.822 1.00 92.44 249 ALA A N 1
ATOM 1986 C CA . ALA A 1 249 ? 10.189 -4.281 -21.222 1.00 92.44 249 ALA A CA 1
ATOM 1987 C C . ALA A 1 249 ? 10.192 -3.135 -22.254 1.00 92.44 249 ALA A C 1
ATOM 1989 O O . ALA A 1 249 ? 9.384 -2.206 -22.176 1.00 92.44 249 ALA A O 1
ATOM 1990 N N . SER A 1 250 ? 11.048 -3.226 -23.279 1.00 91.44 250 SER A N 1
ATOM 1991 C CA . SER A 1 250 ? 11.167 -2.204 -24.328 1.00 91.44 250 SER A CA 1
ATOM 1992 C C . SER A 1 250 ? 9.928 -2.059 -25.215 1.00 91.44 250 SER A C 1
ATOM 1994 O O . SER A 1 250 ? 9.807 -1.050 -25.904 1.00 91.44 250 SER A O 1
ATOM 1996 N N . LEU A 1 251 ? 9.018 -3.042 -25.223 1.00 90.31 251 LEU A N 1
ATOM 1997 C CA . LEU A 1 251 ? 7.742 -2.937 -25.941 1.00 90.31 251 LEU A CA 1
ATOM 1998 C C . LEU A 1 251 ? 6.806 -1.915 -25.279 1.00 90.31 251 LEU A C 1
ATOM 2000 O O . LEU A 1 251 ? 6.015 -1.263 -25.959 1.00 90.31 251 LEU A O 1
ATOM 2004 N N . TRP A 1 252 ? 6.915 -1.762 -23.959 1.00 88.00 252 TRP A N 1
ATOM 2005 C CA . TRP A 1 252 ? 6.020 -0.943 -23.140 1.00 88.00 252 TRP A CA 1
ATOM 2006 C C . TRP A 1 252 ? 6.641 0.396 -22.746 1.00 88.00 252 TRP A C 1
ATOM 2008 O O . TRP A 1 252 ? 5.937 1.405 -22.664 1.00 88.00 252 TRP A O 1
ATOM 2018 N N . PHE A 1 253 ? 7.962 0.402 -22.554 1.00 85.75 253 PHE A N 1
ATOM 2019 C CA . PHE A 1 253 ? 8.768 1.570 -22.211 1.00 85.75 253 PHE A CA 1
ATOM 2020 C C . PHE A 1 253 ? 9.841 1.814 -23.285 1.00 85.75 253 PHE A C 1
ATOM 2022 O O . PHE A 1 253 ? 11.012 1.474 -23.081 1.00 85.75 253 PHE A O 1
ATOM 2029 N N . PRO A 1 254 ? 9.468 2.383 -24.447 1.00 75.75 254 PRO A N 1
ATOM 2030 C CA . PRO A 1 254 ? 10.440 2.761 -25.465 1.00 75.75 254 PRO A CA 1
ATOM 2031 C C . PRO A 1 254 ? 11.390 3.840 -24.918 1.00 75.75 254 PRO A C 1
ATOM 2033 O O . PRO A 1 254 ? 10.983 4.706 -24.136 1.00 75.75 254 PRO A O 1
ATOM 2036 N N . ARG A 1 255 ? 12.669 3.740 -25.297 1.00 64.00 255 ARG A N 1
ATOM 2037 C CA . ARG A 1 255 ? 13.735 4.671 -24.892 1.00 64.00 255 ARG A CA 1
ATOM 2038 C C . ARG A 1 255 ? 13.682 5.984 -25.661 1.00 64.00 255 ARG A C 1
ATOM 2040 O O . ARG A 1 255 ? 13.387 5.930 -26.874 1.00 64.00 255 ARG A O 1
#

Secondary structure (DSSP, 8-state):
--EEETTEEE-HHHHHHT-SGGGGTTSSHHHHHHHHHHHHHHHTTHHHHHHHTTPPP--HHHHHHTT-B--HHHHHHHHHTTSPPPS-GGGGG-SBHHHHHTTTSEEEEEEE-EEET-SS-B-HHHHGGGG---S-HHHHH-GGGTTHHHHHHHHHHHHHHHSEEEEEEEESSEEEEE-TT-SEEETTEEEEEEE-S-EEEEES-HHHHHHHHHHHTT--GGG-HHHHHHHHHH-PPPHHHHHHHHHHHHHHS--

Foldseek 3Di:
DFDADPRDGDDPVVCVVPQACPVVPPPCVVVVVVVVVVCVCVVVVVVVVCVVVVHDDDDLLVQLVVQQFDDLVVLQVLLVVQFPHAPDSVLSSLHGPVNLVVFAEEDEQEEEWEEQVHLEICFRLLSLLSSPNGPNCCVCCDVVRPNVLSSSLSSVSSDVSRHQYKYKYWQAFWYKYFDQPAPDDDPVGHIHIAGWPIDMFMDSQRLQRVLLVCLLRVHHSVSPSNSVVSCVRRNHYDVVSSPVSVVCSCNTHPD

pLDDT: mean 92.17, std 8.29, range [51.06, 98.81]

Sequence (255 aa):
MSLMVAGEAVDWRWVMANHRWDWAEGTGAWDEIRRQDSWFLETYGFTDLFEELDVEYINVTEEVWSKRTAPPQDVKTETERRYSPASSDDIYGFLPTRLHELRGSSFISYGRVKGVGGSYPSLTMKNLFGLIPDPLRSWWHGPDDKRLGSSIVDIAKVYHTYFRVYGVCEALRDAVVNDPRGEVKVPWGRYRLQATSGFVSLGPNLVSLDAVLCGLIGVDPETLDYLQLGGDEFGAYERDVVAEAQGVASLWFPR

Radius of gyration: 18.8 Å; chains: 1; bounding box: 41×42×47 Å